Protein AF-A0A7I8W9B4-F1 (afdb_monomer_lite)

Radius of gyration: 22.73 Å; chains: 1; bounding box: 53×49×66 Å

Organism: NCBI:txid2664684

Structure (mmCIF, N/CA/C/O backbone):
data_AF-A0A7I8W9B4-F1
#
_entry.id   AF-A0A7I8W9B4-F1
#
loop_
_atom_site.group_PDB
_atom_site.id
_atom_site.type_symbol
_atom_site.label_atom_id
_atom_site.label_alt_id
_atom_site.label_comp_id
_atom_site.label_asym_id
_atom_site.label_entity_id
_atom_site.label_seq_id
_atom_site.pdbx_PDB_ins_code
_atom_site.Cartn_x
_atom_site.Cartn_y
_atom_site.Cartn_z
_atom_site.occupancy
_atom_site.B_iso_or_equiv
_atom_site.auth_seq_id
_atom_site.auth_comp_id
_atom_site.auth_asym_id
_atom_site.auth_atom_id
_atom_site.pdbx_PDB_model_num
ATOM 1 N N . MET A 1 1 ? -3.939 11.650 -11.586 1.00 88.75 1 MET A N 1
ATOM 2 C CA . MET A 1 1 ? -2.992 12.617 -11.009 1.00 88.75 1 MET A CA 1
ATOM 3 C C . MET A 1 1 ? -3.426 14.009 -11.427 1.00 88.75 1 MET A C 1
ATOM 5 O O . MET A 1 1 ? -3.798 14.170 -12.586 1.00 88.75 1 MET A O 1
ATOM 9 N N . LYS A 1 2 ? -3.448 14.967 -10.503 1.00 94.00 2 LYS A N 1
ATOM 10 C CA . LYS A 1 2 ? -3.795 16.373 -10.755 1.00 94.00 2 LYS A CA 1
ATOM 11 C C . LYS A 1 2 ? -2.700 17.261 -10.171 1.00 94.00 2 LYS A C 1
ATOM 13 O O . LYS A 1 2 ? -2.178 16.947 -9.108 1.00 94.00 2 LYS A O 1
ATOM 18 N N . PHE A 1 3 ? -2.344 18.333 -10.865 1.00 94.56 3 PHE A N 1
ATOM 19 C CA . PHE A 1 3 ? -1.357 19.305 -10.402 1.00 94.56 3 PHE A CA 1
ATOM 20 C C . PHE A 1 3 ? -2.071 20.580 -9.946 1.00 94.56 3 PHE A C 1
ATOM 22 O O . PHE A 1 3 ? -2.888 21.121 -10.688 1.00 94.56 3 PHE A O 1
ATOM 29 N N . TRP A 1 4 ? -1.752 21.052 -8.742 1.00 91.06 4 TRP A N 1
ATOM 30 C CA . TRP A 1 4 ? -2.401 22.185 -8.074 1.00 91.06 4 TRP A CA 1
ATOM 31 C C . TRP A 1 4 ? -1.429 23.351 -7.833 1.00 91.06 4 TRP A C 1
ATOM 33 O O . TRP A 1 4 ? -1.475 24.038 -6.814 1.00 91.06 4 TRP A O 1
ATOM 43 N N . GLY A 1 5 ? -0.484 23.562 -8.750 1.00 91.69 5 GLY A N 1
ATOM 44 C CA . GLY A 1 5 ? 0.487 24.656 -8.677 1.00 91.69 5 GLY A CA 1
ATOM 45 C C . GLY A 1 5 ? 1.690 24.352 -7.782 1.00 91.69 5 GLY A C 1
ATOM 46 O O . GLY A 1 5 ? 2.817 24.418 -8.251 1.00 91.69 5 GLY A O 1
ATOM 47 N N . LYS A 1 6 ? 1.492 23.998 -6.508 1.00 92.00 6 LYS A N 1
ATOM 48 C CA . LYS A 1 6 ? 2.601 23.632 -5.593 1.00 92.00 6 LYS A CA 1
ATOM 49 C C . LYS A 1 6 ? 2.589 22.173 -5.147 1.00 92.00 6 LYS A C 1
ATOM 51 O O . LYS A 1 6 ? 3.573 21.711 -4.571 1.00 92.00 6 LYS A O 1
ATOM 56 N N . SER A 1 7 ? 1.504 21.458 -5.419 1.00 93.62 7 SER A N 1
ATOM 57 C CA . SER A 1 7 ? 1.325 20.062 -5.038 1.00 93.62 7 SER A CA 1
ATOM 58 C C . SER A 1 7 ? 0.808 19.215 -6.197 1.00 93.62 7 SER A C 1
ATOM 60 O O . SER A 1 7 ? 0.240 19.718 -7.172 1.00 93.62 7 SER A O 1
ATOM 62 N N . VAL A 1 8 ? 1.025 17.909 -6.081 1.00 96.94 8 VAL A N 1
ATOM 63 C CA . VAL A 1 8 ? 0.486 16.889 -6.977 1.00 96.94 8 VAL A CA 1
ATOM 64 C C . VAL A 1 8 ? -0.394 15.959 -6.166 1.00 96.94 8 VAL A C 1
ATOM 66 O O . VAL A 1 8 ? 0.057 15.362 -5.195 1.00 96.94 8 VAL A O 1
ATOM 69 N N . GLU A 1 9 ? -1.638 15.809 -6.600 1.00 96.19 9 GLU A N 1
ATOM 70 C CA . GLU A 1 9 ? -2.616 14.932 -5.977 1.00 96.19 9 GLU A CA 1
ATOM 71 C C . GLU A 1 9 ? -2.775 13.642 -6.791 1.00 96.19 9 GLU A C 1
ATOM 73 O O . GLU A 1 9 ? -2.990 13.636 -8.014 1.00 96.19 9 GLU A O 1
ATOM 78 N N . ILE A 1 10 ? -2.672 12.523 -6.091 1.00 96.94 10 ILE A N 1
ATOM 79 C CA . ILE A 1 10 ? -2.775 11.170 -6.608 1.00 96.94 10 ILE A CA 1
ATOM 80 C C . ILE A 1 10 ? -3.958 10.522 -5.898 1.00 96.94 10 ILE A C 1
ATOM 82 O O . ILE A 1 10 ? -3.897 10.215 -4.713 1.00 96.94 10 ILE A O 1
ATOM 86 N N . THR A 1 11 ? -5.038 10.298 -6.641 1.00 95.88 11 THR A N 1
ATOM 87 C CA . THR A 1 11 ? -6.179 9.494 -6.193 1.00 95.88 11 THR A CA 1
ATOM 88 C C . THR A 1 11 ? -5.999 8.077 -6.738 1.00 95.88 11 THR A C 1
ATOM 90 O O . THR A 1 11 ? -6.167 7.890 -7.953 1.00 95.88 11 THR A O 1
ATOM 93 N N . PRO A 1 12 ? -5.619 7.088 -5.907 1.00 93.94 12 PRO A N 1
ATOM 94 C CA . PRO A 1 12 ? -5.553 5.701 -6.344 1.00 93.94 12 PRO A CA 1
ATOM 95 C C . PRO A 1 12 ? -6.946 5.249 -6.787 1.00 93.94 12 PRO A C 1
ATOM 97 O O . PRO A 1 12 ? -7.929 5.475 -6.086 1.00 93.94 12 PRO A O 1
ATOM 100 N N . LYS A 1 13 ? -7.040 4.648 -7.973 1.00 90.81 13 LYS A N 1
ATOM 101 C CA . LYS A 1 13 ? -8.291 4.076 -8.478 1.00 90.81 13 LYS A CA 1
ATOM 102 C C . LYS A 1 13 ? -8.243 2.562 -8.344 1.00 90.81 13 LYS A C 1
ATOM 104 O O . LYS A 1 13 ? -7.216 1.966 -8.659 1.00 90.81 13 LYS A O 1
ATOM 109 N N . GLY A 1 14 ? -9.370 1.974 -7.962 1.00 89.25 14 GLY A N 1
ATOM 110 C CA . GLY A 1 14 ? -9.528 0.534 -7.779 1.00 89.25 14 GLY A CA 1
ATOM 111 C C . GLY A 1 14 ? -9.775 0.171 -6.320 1.00 89.25 14 GLY A C 1
ATOM 112 O O . GLY A 1 14 ? -9.389 0.909 -5.410 1.00 89.25 14 GLY A O 1
ATOM 113 N N . ASN A 1 15 ? -10.430 -0.968 -6.120 1.00 91.75 15 ASN A N 1
ATOM 114 C CA . ASN A 1 15 ? -10.686 -1.506 -4.796 1.00 91.75 15 ASN A CA 1
ATOM 115 C C . ASN A 1 15 ? -9.521 -2.385 -4.352 1.00 91.75 15 ASN A C 1
ATOM 117 O O . ASN A 1 15 ? -8.948 -3.144 -5.133 1.00 91.75 15 ASN A O 1
ATOM 121 N N . VAL A 1 16 ? -9.213 -2.326 -3.065 1.00 96.25 16 VAL A N 1
ATOM 122 C CA . VAL A 1 16 ? -8.456 -3.372 -2.392 1.00 96.25 16 VAL A CA 1
ATOM 123 C C . VAL A 1 16 ? -9.453 -4.399 -1.873 1.00 96.25 16 VAL A C 1
ATOM 125 O O . VAL A 1 16 ? -10.477 -4.030 -1.299 1.00 96.25 16 VAL A O 1
ATOM 128 N N . ILE A 1 17 ? -9.157 -5.680 -2.092 1.00 96.69 17 ILE A N 1
ATOM 129 C CA . ILE A 1 17 ? -9.992 -6.805 -1.669 1.00 96.69 17 ILE A CA 1
ATOM 130 C C . ILE A 1 17 ? -9.144 -7.730 -0.798 1.00 96.69 17 ILE A C 1
ATOM 132 O O . ILE A 1 17 ? -8.131 -8.267 -1.248 1.00 96.69 17 ILE A O 1
ATOM 136 N N . LEU A 1 18 ? -9.570 -7.935 0.445 1.00 97.38 18 LEU A N 1
ATOM 137 C CA . LEU A 1 18 ? -8.959 -8.863 1.391 1.00 97.38 18 LEU A CA 1
ATOM 138 C C . LEU A 1 18 ? -9.938 -9.995 1.684 1.00 97.38 18 LEU A C 1
ATOM 140 O O . LEU A 1 18 ? -10.990 -9.768 2.271 1.00 97.38 18 LEU A O 1
ATOM 144 N N . HIS A 1 19 ? -9.571 -11.220 1.317 1.00 96.38 19 HIS A N 1
ATOM 145 C CA . HIS A 1 19 ? -10.352 -12.409 1.642 1.00 96.38 19 HIS A CA 1
ATOM 146 C C . HIS A 1 19 ? -9.691 -13.203 2.773 1.00 96.38 19 HIS A C 1
ATOM 148 O O . HIS A 1 19 ? -8.615 -13.787 2.598 1.00 96.38 19 HIS A O 1
ATOM 154 N N . LEU A 1 20 ? -10.344 -13.254 3.933 1.00 97.44 20 LEU A N 1
ATOM 155 C CA . LEU A 1 20 ? -9.885 -14.032 5.074 1.00 97.44 20 LEU A CA 1
ATOM 156 C C . LEU A 1 20 ? -10.476 -15.446 5.021 1.00 97.44 20 LEU A C 1
ATOM 158 O O . LEU A 1 20 ? -11.566 -15.712 5.526 1.00 97.44 20 LEU A O 1
ATOM 162 N N . LYS A 1 21 ? -9.707 -16.380 4.449 1.00 96.31 21 LYS A N 1
ATOM 163 C CA . LYS A 1 21 ? -10.131 -17.772 4.191 1.00 96.31 21 LYS A CA 1
ATOM 164 C C . LYS A 1 21 ? -10.716 -18.491 5.409 1.00 96.31 21 LYS A C 1
ATOM 166 O O . LYS A 1 21 ? -11.660 -19.255 5.263 1.00 96.31 21 LYS A O 1
ATOM 171 N N . LYS A 1 22 ? -10.156 -18.260 6.602 1.00 97.19 22 LYS A N 1
ATOM 172 C CA . LYS A 1 22 ? -10.584 -18.928 7.843 1.00 97.19 22 LYS A CA 1
ATOM 173 C C . LYS A 1 22 ? -12.043 -18.624 8.204 1.00 97.19 22 LYS A C 1
ATOM 175 O O . LYS A 1 22 ? -12.720 -19.507 8.715 1.00 97.19 22 LYS A O 1
ATOM 180 N N . TRP A 1 23 ? -12.496 -17.399 7.953 1.00 96.56 23 TRP A N 1
ATOM 181 C CA . TRP A 1 23 ? -13.845 -16.939 8.301 1.00 96.56 23 TRP A CA 1
ATOM 182 C C . TRP A 1 23 ? -14.757 -16.813 7.081 1.00 96.56 23 TRP A C 1
ATOM 184 O O . TRP A 1 23 ? -15.943 -16.552 7.229 1.00 96.56 23 TRP A O 1
ATOM 194 N N . ASN A 1 24 ? -14.217 -17.035 5.877 1.00 95.50 24 ASN A N 1
ATOM 195 C CA . ASN A 1 24 ? -14.913 -16.816 4.612 1.00 95.50 24 ASN A CA 1
ATOM 196 C C . ASN A 1 24 ? -15.459 -15.378 4.477 1.00 95.50 24 ASN A C 1
ATOM 198 O O . ASN A 1 24 ? -16.526 -15.141 3.914 1.00 95.50 24 ASN A O 1
ATOM 202 N N . GLU A 1 25 ? -14.701 -14.410 4.987 1.00 96.44 25 GLU A N 1
ATOM 203 C CA . GLU A 1 25 ? -15.060 -12.993 4.983 1.00 96.44 25 GLU A CA 1
ATOM 204 C C . GLU A 1 25 ? -14.247 -12.238 3.940 1.00 96.44 25 GLU A C 1
ATOM 206 O O . GLU A 1 25 ? -13.068 -12.517 3.707 1.00 96.44 25 GLU A O 1
ATOM 211 N N . THR A 1 26 ? -14.890 -11.280 3.285 1.00 97.25 26 THR A N 1
ATOM 212 C CA . THR A 1 26 ? -14.289 -10.447 2.249 1.00 97.25 26 THR A CA 1
ATOM 213 C C . THR A 1 26 ? -14.465 -8.989 2.615 1.00 97.25 26 THR A C 1
ATOM 215 O O . THR A 1 26 ? -15.587 -8.496 2.719 1.00 97.25 26 THR A O 1
ATOM 218 N N . TYR A 1 27 ? -13.337 -8.311 2.777 1.00 98.00 27 TYR A N 1
ATOM 219 C CA . TYR A 1 27 ? -13.256 -6.900 3.103 1.00 98.00 27 TYR A CA 1
ATOM 220 C C . TYR A 1 27 ? -12.844 -6.107 1.878 1.00 98.00 27 TYR A C 1
ATOM 222 O O . TYR A 1 27 ? -11.929 -6.511 1.155 1.00 98.00 27 TYR A O 1
ATOM 230 N N . THR A 1 28 ? -13.487 -4.966 1.668 1.00 97.44 28 THR A N 1
ATOM 231 C CA . THR A 1 28 ? -13.177 -4.082 0.544 1.00 97.44 28 THR A CA 1
ATOM 232 C C . THR A 1 28 ? -13.055 -2.639 0.972 1.00 97.44 28 THR A C 1
ATOM 234 O O . THR A 1 28 ? -13.848 -2.185 1.796 1.00 97.44 28 THR A O 1
ATOM 237 N N . TRP A 1 29 ? -12.108 -1.920 0.376 1.00 97.62 29 TRP A N 1
ATOM 238 C CA . TRP A 1 29 ? -11.953 -0.477 0.547 1.00 97.62 29 TRP A CA 1
ATOM 239 C C . TRP A 1 29 ? -11.269 0.154 -0.666 1.00 97.62 29 TRP A C 1
ATOM 241 O O . TRP A 1 29 ? -10.634 -0.525 -1.469 1.00 97.62 29 TRP A O 1
ATOM 251 N N . SER A 1 30 ? -11.368 1.475 -0.783 1.00 95.69 30 SER A N 1
ATOM 252 C CA . SER A 1 30 ? -10.526 2.276 -1.677 1.00 95.69 30 SER A CA 1
ATOM 253 C C . SER A 1 30 ? -9.458 2.998 -0.858 1.00 95.69 30 SER A C 1
ATOM 255 O O . SER A 1 30 ? -9.717 3.441 0.262 1.00 95.69 30 SER A O 1
ATOM 257 N N . ASN A 1 31 ? -8.251 3.124 -1.409 1.00 96.56 31 ASN A N 1
ATOM 258 C CA . ASN A 1 31 ? -7.186 3.876 -0.748 1.00 96.56 31 ASN A CA 1
ATOM 259 C C . ASN A 1 31 ? -7.489 5.381 -0.748 1.00 96.56 31 ASN A C 1
ATOM 261 O O . ASN A 1 31 ? -8.088 5.912 -1.684 1.00 96.56 31 ASN A O 1
ATOM 265 N N . VAL A 1 32 ? -7.035 6.065 0.302 1.00 97.19 32 VAL A N 1
ATOM 266 C CA . VAL A 1 32 ? -7.163 7.520 0.435 1.00 97.19 32 VAL A CA 1
ATOM 267 C C . VAL A 1 32 ? -6.271 8.272 -0.551 1.00 97.19 32 VAL A C 1
ATOM 269 O O . VAL A 1 32 ? -5.379 7.705 -1.191 1.00 97.19 32 VAL A O 1
ATOM 272 N N . VAL A 1 33 ? -6.517 9.574 -0.676 1.00 96.69 33 VAL A N 1
ATOM 273 C CA . VAL A 1 33 ? -5.725 10.455 -1.530 1.00 96.69 33 VAL A CA 1
ATOM 274 C C . VAL A 1 33 ? -4.293 10.546 -1.006 1.00 96.69 33 VAL A C 1
ATOM 276 O O . VAL A 1 33 ? -4.065 10.569 0.200 1.00 96.69 33 VAL A O 1
ATOM 279 N N . CYS A 1 34 ? 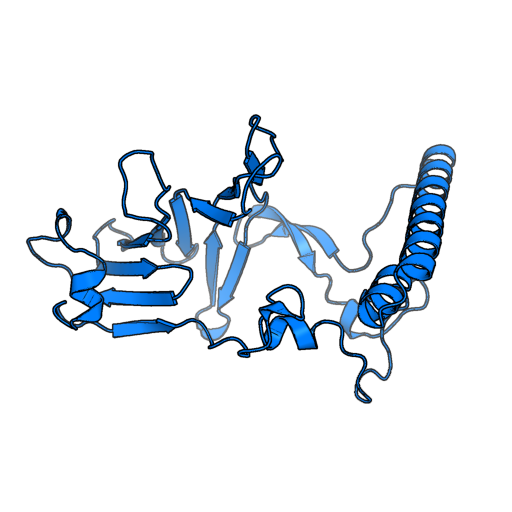-3.327 10.608 -1.921 1.00 96.50 34 CYS A N 1
ATOM 280 C CA . CYS A 1 34 ? -1.939 10.954 -1.646 1.00 96.50 34 CYS A CA 1
ATOM 281 C C . CYS A 1 34 ? -1.628 12.319 -2.270 1.00 96.50 34 CYS A C 1
ATOM 283 O O . CYS A 1 34 ? -1.838 12.506 -3.468 1.00 96.50 34 CYS A O 1
ATOM 285 N N . SER A 1 35 ? -1.122 13.263 -1.483 1.00 95.44 35 SER A N 1
ATOM 286 C CA . SER A 1 35 ? -0.641 14.557 -1.964 1.00 95.44 35 SER A CA 1
ATOM 287 C C . SER A 1 35 ? 0.858 14.677 -1.736 1.00 95.44 35 SER A C 1
ATOM 289 O O . SER A 1 35 ? 1.355 14.422 -0.641 1.00 95.44 35 SER A O 1
ATOM 291 N N . ILE A 1 36 ? 1.577 15.083 -2.778 1.00 95.50 36 ILE A N 1
ATOM 292 C CA . ILE A 1 36 ? 2.995 15.428 -2.714 1.00 95.50 36 ILE A CA 1
ATOM 293 C C . ILE A 1 36 ? 3.085 16.944 -2.784 1.00 95.50 36 ILE A C 1
ATOM 295 O O . ILE A 1 36 ? 2.713 17.552 -3.789 1.00 95.50 36 ILE A O 1
ATOM 299 N N . HIS A 1 37 ? 3.558 17.557 -1.710 1.00 94.31 37 HIS A N 1
ATOM 300 C CA . HIS A 1 37 ? 3.637 19.005 -1.558 1.00 94.31 37 HIS A CA 1
ATOM 301 C C . HIS A 1 37 ? 5.032 19.528 -1.907 1.00 94.31 37 HIS A C 1
ATOM 303 O O . HIS A 1 37 ? 6.011 18.785 -1.865 1.00 94.31 37 HIS A O 1
ATOM 309 N N . ASN A 1 38 ? 5.124 20.825 -2.211 1.00 94.38 38 ASN A N 1
ATOM 310 C CA . ASN A 1 38 ? 6.368 21.542 -2.522 1.00 94.38 38 ASN A CA 1
ATOM 311 C C . ASN A 1 38 ? 7.146 20.980 -3.725 1.00 94.38 38 ASN A C 1
ATOM 313 O O . ASN A 1 38 ? 8.372 20.994 -3.731 1.00 94.38 38 ASN A O 1
ATOM 317 N N . ILE A 1 39 ? 6.449 20.523 -4.771 1.00 94.75 39 ILE A N 1
ATOM 318 C CA . ILE A 1 39 ? 7.105 19.915 -5.943 1.00 94.75 39 ILE A CA 1
ATOM 319 C C . ILE A 1 39 ? 7.857 20.911 -6.848 1.00 94.75 39 ILE A C 1
ATOM 321 O O . ILE A 1 39 ? 8.557 20.484 -7.759 1.00 94.75 39 ILE A O 1
ATOM 325 N N . ILE A 1 40 ? 7.707 22.225 -6.624 1.00 92.00 40 ILE A N 1
ATOM 326 C CA . ILE A 1 40 ? 8.471 23.267 -7.340 1.00 92.00 40 ILE A CA 1
ATOM 327 C C . ILE A 1 40 ? 9.569 23.863 -6.452 1.00 92.00 40 ILE A C 1
ATOM 329 O O . ILE A 1 40 ? 10.714 23.964 -6.876 1.00 92.00 40 ILE A O 1
ATOM 333 N N . ILE A 1 41 ? 9.221 24.307 -5.237 1.00 92.44 41 ILE A N 1
ATOM 334 C CA . ILE A 1 41 ? 10.135 25.012 -4.326 1.00 92.44 41 ILE A CA 1
ATOM 335 C C . ILE A 1 41 ? 9.910 24.518 -2.898 1.00 92.44 41 ILE A C 1
ATOM 337 O O . ILE A 1 41 ? 8.773 24.493 -2.423 1.00 92.44 41 ILE A O 1
ATOM 341 N N . GLY A 1 42 ? 11.009 24.224 -2.202 1.00 92.56 42 GLY A N 1
ATOM 342 C CA . GLY A 1 42 ? 11.031 23.815 -0.800 1.00 92.56 42 GLY A CA 1
ATOM 343 C C . GLY A 1 42 ? 11.256 22.316 -0.614 1.00 92.56 42 GLY A C 1
ATOM 344 O O . GLY A 1 42 ? 11.452 21.567 -1.568 1.00 92.56 42 GLY A O 1
ATOM 345 N N . LYS A 1 43 ? 11.243 21.867 0.644 1.00 93.12 43 LYS A N 1
ATOM 346 C CA . LYS A 1 43 ? 11.361 20.443 0.969 1.00 93.12 43 LYS A CA 1
ATOM 347 C C . LYS A 1 43 ? 10.052 19.735 0.624 1.00 93.12 43 LYS A C 1
ATOM 349 O O . LYS A 1 43 ? 9.006 20.081 1.182 1.00 93.12 43 LYS A O 1
ATOM 354 N N . MET A 1 44 ? 10.123 18.754 -0.275 1.00 94.69 44 MET A N 1
ATOM 355 C CA . MET A 1 44 ? 8.983 17.899 -0.602 1.00 94.69 44 MET A CA 1
ATOM 356 C C . MET A 1 44 ? 8.561 17.067 0.609 1.00 94.69 44 MET A C 1
ATOM 358 O O . MET A 1 44 ? 9.402 16.585 1.371 1.00 94.69 44 MET A O 1
ATOM 362 N N . TRP A 1 45 ? 7.255 16.879 0.768 1.00 93.56 45 TRP A N 1
ATOM 363 C CA . TRP A 1 45 ? 6.680 16.002 1.785 1.00 93.56 45 TRP A CA 1
ATOM 364 C C . TRP A 1 45 ? 5.374 15.383 1.286 1.00 93.56 45 TRP A C 1
ATOM 366 O O . TRP A 1 45 ? 4.748 15.894 0.354 1.00 93.56 45 TRP A O 1
ATOM 376 N N . ILE A 1 46 ? 5.002 14.253 1.889 1.00 94.75 46 ILE A N 1
ATOM 377 C CA . ILE A 1 46 ? 3.861 13.434 1.474 1.00 94.75 46 ILE A CA 1
ATOM 378 C C . ILE A 1 46 ? 2.7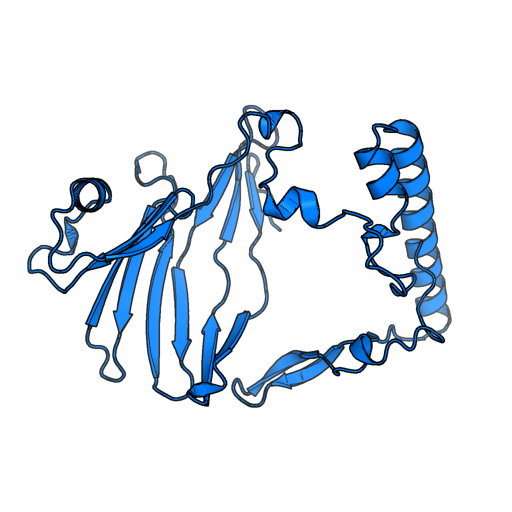71 13.496 2.535 1.00 94.75 46 ILE A C 1
ATOM 380 O O . ILE A 1 46 ? 3.038 13.454 3.737 1.00 94.75 46 ILE A O 1
ATOM 384 N N . GLU A 1 47 ? 1.537 13.535 2.064 1.00 94.44 47 GLU A N 1
ATOM 385 C CA . GLU A 1 47 ? 0.340 13.505 2.874 1.00 94.44 47 GLU A CA 1
ATOM 386 C C . GLU A 1 47 ? -0.643 12.462 2.363 1.00 94.44 47 GLU A C 1
ATOM 388 O O . GLU A 1 47 ? -0.855 12.344 1.158 1.00 94.44 47 GLU A O 1
ATOM 393 N N . HIS A 1 48 ? -1.300 11.775 3.292 1.00 96.25 48 HIS A N 1
ATOM 394 C CA . HIS A 1 48 ? -2.503 11.009 3.011 1.00 96.25 48 HIS A CA 1
ATOM 395 C C . HIS A 1 48 ? -3.691 11.657 3.708 1.00 96.25 48 HIS A C 1
ATOM 397 O O . HIS A 1 48 ? -3.595 11.953 4.898 1.00 96.25 48 HIS A O 1
ATOM 403 N N . TYR A 1 49 ? -4.789 11.872 2.981 1.00 95.62 49 TYR A N 1
ATOM 404 C CA . TYR A 1 49 ? -6.016 12.437 3.543 1.00 95.62 49 TYR A CA 1
ATOM 405 C C . TYR A 1 49 ? -7.278 11.887 2.875 1.00 95.62 49 TYR A C 1
ATOM 407 O O . TYR A 1 49 ? -7.267 11.435 1.727 1.00 95.62 49 TYR A O 1
ATOM 415 N N . GLY A 1 50 ? -8.391 11.976 3.599 1.00 95.94 50 GLY A N 1
ATOM 416 C CA . GLY A 1 50 ? -9.709 11.538 3.155 1.00 95.94 50 GLY A CA 1
ATOM 417 C C . GLY A 1 50 ? -10.274 10.406 4.007 1.00 95.94 50 GLY A C 1
ATOM 418 O O . GLY A 1 50 ? -9.666 9.953 4.974 1.00 95.94 50 GLY A O 1
ATOM 419 N N . LYS A 1 51 ? -11.474 9.959 3.642 1.00 97.12 51 LYS A N 1
ATOM 420 C CA . LYS A 1 51 ? -12.187 8.881 4.328 1.00 97.12 51 LYS A CA 1
ATOM 421 C C . LYS A 1 51 ? -11.874 7.543 3.655 1.00 97.12 51 LYS A C 1
ATOM 423 O O . LYS A 1 51 ? -12.082 7.405 2.452 1.00 97.12 51 LYS A O 1
ATOM 428 N N . MET A 1 52 ? -11.419 6.568 4.433 1.00 98.31 52 MET A N 1
ATOM 429 C CA . MET A 1 52 ? -11.344 5.161 4.046 1.00 98.31 52 MET A CA 1
ATOM 430 C C . MET A 1 52 ? -12.518 4.420 4.681 1.00 98.31 52 MET A C 1
ATOM 432 O O . MET A 1 52 ? -12.709 4.477 5.894 1.00 98.31 52 MET A O 1
ATOM 436 N N . ASP A 1 53 ? -13.297 3.740 3.850 1.00 97.56 53 ASP A N 1
ATOM 437 C CA . ASP A 1 53 ? -14.438 2.932 4.269 1.00 97.56 53 ASP A CA 1
ATOM 438 C C . ASP A 1 53 ? -14.119 1.468 3.965 1.00 97.56 53 ASP A C 1
ATOM 440 O O . ASP A 1 53 ? -13.968 1.092 2.798 1.00 97.56 53 ASP A O 1
ATOM 444 N N . ILE A 1 54 ? -13.910 0.680 5.018 1.00 98.38 54 ILE A N 1
ATOM 445 C CA . ILE A 1 54 ? -13.601 -0.745 4.932 1.00 98.38 54 ILE A CA 1
ATOM 446 C C . ILE A 1 54 ? -14.863 -1.512 5.287 1.00 98.38 54 ILE A C 1
ATOM 448 O O . ILE A 1 54 ? -15.312 -1.476 6.429 1.00 98.38 54 ILE A O 1
ATOM 452 N N . LYS A 1 55 ? -15.405 -2.258 4.330 1.00 97.38 55 LYS A N 1
ATOM 453 C CA . LYS A 1 55 ? -16.655 -2.999 4.509 1.00 97.38 55 LYS A CA 1
ATOM 454 C C . LYS A 1 55 ? -16.435 -4.497 4.417 1.00 97.38 55 LYS A C 1
ATOM 456 O O . LYS A 1 55 ? -15.839 -4.955 3.444 1.00 97.38 55 LYS A O 1
ATOM 461 N N . CYS A 1 56 ? -16.963 -5.250 5.379 1.00 97.75 56 CYS A N 1
ATOM 462 C CA . CYS A 1 56 ? -17.147 -6.691 5.247 1.00 97.75 56 CYS A CA 1
ATOM 463 C C . CYS A 1 56 ? -18.434 -6.970 4.464 1.00 97.75 56 CYS A C 1
ATOM 465 O O . CYS A 1 56 ? -19.519 -6.538 4.857 1.00 97.75 56 CYS A O 1
ATOM 467 N N . ILE A 1 57 ? -18.327 -7.699 3.355 1.00 95.50 57 ILE A N 1
ATOM 468 C CA . ILE A 1 57 ? -19.467 -7.982 2.471 1.00 95.50 57 ILE A CA 1
ATOM 469 C C . ILE A 1 57 ? -20.468 -8.925 3.145 1.00 95.50 57 ILE A C 1
ATOM 471 O O . ILE A 1 57 ? -21.672 -8.751 2.991 1.00 95.50 57 ILE A O 1
ATOM 475 N N . GLN A 1 58 ? -19.969 -9.914 3.886 1.00 95.12 58 GLN A N 1
ATOM 476 C CA . GLN A 1 58 ? -20.773 -10.981 4.475 1.00 95.12 58 GLN A CA 1
ATOM 477 C C . GLN A 1 58 ? -21.536 -10.522 5.718 1.00 95.12 58 GLN A C 1
ATOM 479 O O . GLN A 1 58 ? -22.679 -10.923 5.896 1.00 95.12 58 GLN A O 1
ATOM 484 N N . THR A 1 59 ? -20.910 -9.711 6.576 1.00 95.88 59 THR A N 1
ATOM 485 C CA . THR A 1 59 ? -21.494 -9.321 7.871 1.00 95.88 59 THR A CA 1
ATOM 486 C C . THR A 1 59 ? -22.102 -7.922 7.868 1.00 95.88 59 THR A C 1
ATOM 488 O O . THR A 1 59 ? -22.776 -7.551 8.818 1.00 95.88 59 THR A O 1
ATOM 491 N N . GLY A 1 60 ? -21.815 -7.095 6.857 1.00 95.88 60 GLY A N 1
ATOM 492 C CA . GLY A 1 60 ? -22.248 -5.695 6.830 1.00 95.88 60 GLY A CA 1
ATOM 493 C C . GLY A 1 60 ? -21.508 -4.776 7.810 1.00 95.88 60 GLY A C 1
ATOM 494 O O . GLY A 1 60 ? -21.787 -3.577 7.828 1.00 95.88 60 GLY A O 1
ATOM 495 N N . TRP A 1 61 ? -20.547 -5.304 8.578 1.00 97.88 61 TRP A N 1
ATOM 496 C CA . TRP A 1 61 ? -19.696 -4.508 9.460 1.00 97.88 61 TRP A CA 1
ATOM 497 C C . TRP A 1 61 ? -18.820 -3.563 8.645 1.00 97.88 61 TRP A C 1
ATOM 499 O O . TRP A 1 61 ? -18.277 -3.928 7.595 1.00 97.88 61 TRP A O 1
ATOM 509 N N . GLU A 1 62 ? -18.651 -2.354 9.162 1.00 98.19 62 GLU A N 1
ATOM 510 C CA . GLU A 1 62 ? -17.901 -1.289 8.505 1.00 98.19 62 GLU A CA 1
ATOM 511 C C . GLU A 1 62 ? -16.821 -0.752 9.446 1.00 98.19 62 GLU A C 1
ATOM 513 O O . GLU A 1 62 ? -16.963 -0.739 10.665 1.00 98.19 62 GLU A O 1
ATOM 518 N N . THR A 1 63 ? -15.702 -0.313 8.892 1.00 98.31 63 THR A N 1
ATOM 519 C CA . THR A 1 63 ? -14.663 0.421 9.608 1.00 98.31 63 THR A CA 1
ATOM 520 C C . THR A 1 63 ? -14.385 1.699 8.851 1.00 98.31 63 THR A C 1
ATOM 522 O O . THR A 1 63 ? -13.978 1.677 7.690 1.00 98.31 63 THR A O 1
ATOM 525 N N . ILE A 1 64 ? -14.610 2.817 9.528 1.00 98.12 64 ILE A N 1
ATOM 526 C CA . ILE A 1 64 ? -14.403 4.149 8.986 1.00 98.12 64 ILE A CA 1
ATOM 527 C C . ILE A 1 64 ? -13.100 4.690 9.552 1.00 98.12 64 ILE A C 1
ATOM 529 O O . ILE A 1 64 ? -12.991 4.829 10.767 1.00 98.12 64 ILE A O 1
ATOM 533 N N . LEU A 1 65 ? -12.142 5.023 8.687 1.00 98.00 65 LEU A N 1
ATOM 534 C CA . LEU A 1 65 ? -10.915 5.733 9.055 1.00 98.00 65 LEU A CA 1
ATOM 535 C C . LEU A 1 65 ? -10.868 7.095 8.355 1.00 98.00 65 LEU A C 1
ATOM 537 O O . LEU A 1 65 ? -10.997 7.183 7.133 1.00 98.00 65 LEU A O 1
ATOM 541 N N . ASN A 1 66 ? -10.652 8.156 9.121 1.00 96.81 66 ASN A N 1
ATOM 542 C CA . ASN A 1 66 ? -10.511 9.524 8.645 1.00 96.81 66 ASN A CA 1
ATOM 543 C C . ASN A 1 66 ? -9.038 9.919 8.702 1.00 96.81 66 ASN A C 1
ATOM 545 O O . ASN A 1 66 ? -8.473 10.083 9.780 1.00 96.81 66 ASN A O 1
ATOM 549 N N . PHE A 1 67 ? -8.423 10.080 7.535 1.00 96.75 67 PHE A N 1
ATOM 550 C CA . PHE A 1 67 ? -7.069 10.600 7.397 1.00 96.75 67 PHE A CA 1
ATOM 551 C C . PHE A 1 67 ? -7.149 12.122 7.317 1.00 96.75 67 PHE A C 1
ATOM 553 O O . PHE A 1 67 ? -7.718 12.675 6.367 1.00 96.75 67 PHE A O 1
ATOM 560 N N . HIS A 1 68 ? -6.603 12.799 8.323 1.00 93.69 68 HIS A N 1
ATOM 561 C CA . HIS A 1 68 ? -6.719 14.247 8.448 1.00 93.69 68 HIS A CA 1
ATOM 562 C C . HIS A 1 68 ? -5.721 14.969 7.555 1.00 93.69 68 HIS A C 1
ATOM 564 O O . HIS A 1 68 ? -4.529 14.665 7.541 1.00 93.69 68 HIS A O 1
ATOM 570 N N . SER A 1 69 ? -6.215 15.968 6.824 1.00 88.56 69 SER A N 1
ATOM 571 C CA . SER A 1 69 ? -5.367 16.881 6.065 1.00 88.56 69 SER A CA 1
ATOM 572 C C . SER A 1 69 ? -4.731 17.932 6.976 1.00 88.56 69 SER A C 1
ATOM 574 O O . SER A 1 69 ? -5.382 18.501 7.862 1.00 88.56 69 SER A O 1
ATOM 576 N N . CYS A 1 70 ? -3.496 18.289 6.670 1.00 80.12 70 CYS A N 1
ATOM 577 C CA . CYS A 1 70 ? -2.770 19.430 7.187 1.00 80.12 70 CYS A CA 1
ATOM 578 C C . CYS A 1 70 ? -3.331 20.707 6.547 1.00 80.12 70 CYS A C 1
ATOM 580 O O . CYS A 1 70 ? -2.882 21.190 5.508 1.00 80.12 70 CYS A O 1
ATOM 582 N N . GLY A 1 71 ? -4.397 21.234 7.145 1.00 67.81 71 GLY A N 1
ATOM 583 C CA . GLY A 1 71 ? -4.898 22.566 6.825 1.00 67.81 71 GLY A CA 1
ATOM 584 C C . GLY A 1 71 ? -4.020 23.658 7.439 1.00 67.81 71 GLY A C 1
ATOM 585 O O . GLY A 1 71 ? -3.321 23.429 8.420 1.00 67.81 71 GLY A O 1
ATOM 586 N N . TRP A 1 72 ? -4.145 24.892 6.945 1.00 55.97 72 TRP A N 1
ATOM 587 C CA . TRP A 1 72 ? -3.385 26.059 7.434 1.00 55.97 72 TRP A CA 1
ATOM 588 C C . TRP A 1 72 ? -3.550 26.357 8.941 1.00 55.97 72 TRP A C 1
ATOM 590 O O . TRP A 1 72 ? -2.789 27.137 9.503 1.00 55.97 72 TRP A O 1
ATOM 600 N N . ARG A 1 73 ? -4.561 25.757 9.585 1.00 55.00 73 ARG A N 1
ATOM 601 C CA . ARG A 1 73 ? -4.878 25.865 11.020 1.00 55.00 73 ARG A CA 1
ATOM 602 C C . ARG A 1 73 ? -4.919 24.511 11.745 1.00 55.00 73 ARG A C 1
ATOM 604 O O . ARG A 1 73 ? -5.296 24.469 12.910 1.00 55.00 73 ARG A O 1
ATOM 611 N N . SER A 1 74 ? -4.616 23.408 11.060 1.00 65.38 74 SER A N 1
ATOM 612 C CA . SER A 1 74 ? -4.725 22.061 11.624 1.00 65.38 74 SER A CA 1
ATOM 613 C C . SER A 1 74 ? -3.342 21.547 11.997 1.00 65.38 74 SER A C 1
ATOM 615 O O . SER A 1 74 ? -2.483 21.396 11.135 1.00 65.38 74 SER A O 1
ATOM 617 N N . HIS A 1 75 ? -3.144 21.235 13.277 1.00 71.00 75 HIS A N 1
ATOM 618 C CA . HIS A 1 75 ? -1.945 20.548 13.766 1.00 71.00 75 HIS A CA 1
ATOM 619 C C . HIS A 1 75 ? -2.043 19.019 13.640 1.00 71.00 75 HIS A C 1
ATOM 621 O O . HIS A 1 75 ? -1.139 18.314 14.073 1.00 71.00 75 HIS A O 1
ATOM 627 N N . ARG A 1 76 ? -3.108 18.501 13.010 1.00 81.62 76 ARG A N 1
ATOM 628 C CA . ARG A 1 76 ? -3.424 17.066 12.924 1.00 81.62 76 ARG A CA 1
ATOM 629 C C . ARG A 1 76 ? -2.674 16.350 11.801 1.00 81.62 76 ARG A C 1
ATOM 631 O O . ARG A 1 76 ? -3.215 15.478 11.122 1.00 81.62 76 ARG A O 1
ATOM 638 N N . GLN A 1 77 ? -1.440 16.774 11.539 1.00 86.31 77 GLN A N 1
ATOM 639 C CA . GLN A 1 77 ? -0.650 16.236 10.441 1.00 86.31 77 GLN A CA 1
ATOM 640 C C . GLN A 1 77 ? -0.415 14.738 10.664 1.00 86.31 77 GLN A C 1
ATOM 642 O O . GLN A 1 77 ? 0.073 14.316 11.711 1.00 86.31 77 GLN A O 1
ATOM 647 N N . HIS A 1 78 ? -0.753 13.945 9.648 1.00 93.38 78 HIS A N 1
ATOM 648 C CA . HIS A 1 78 ? -0.657 12.483 9.647 1.00 93.38 78 HIS A CA 1
ATOM 649 C C . HIS A 1 78 ? -1.610 11.743 10.589 1.00 93.38 78 HIS A C 1
ATOM 651 O O . HIS A 1 78 ? -1.545 10.513 10.646 1.00 93.38 78 HIS A O 1
ATOM 657 N N . GLU A 1 79 ? -2.490 12.446 11.300 1.00 95.38 79 GLU A N 1
ATOM 658 C CA . GLU A 1 79 ? -3.440 11.800 12.194 1.00 95.38 79 GLU A CA 1
ATOM 659 C C . GLU A 1 79 ? -4.471 10.976 11.429 1.00 95.38 79 GLU A C 1
ATOM 661 O O . GLU A 1 79 ? -4.951 11.349 10.353 1.00 95.38 79 GLU A O 1
ATOM 666 N N . VAL A 1 80 ? -4.828 9.852 12.040 1.00 96.38 80 VAL A N 1
ATOM 667 C CA . VAL A 1 80 ? -5.931 8.998 11.631 1.00 96.38 80 VAL A CA 1
ATOM 668 C C . VAL A 1 80 ? -6.776 8.714 12.861 1.00 96.38 80 VAL A C 1
ATOM 670 O O . VAL A 1 80 ? -6.255 8.255 13.875 1.00 96.38 80 VAL A O 1
ATOM 673 N N . ASP A 1 81 ? -8.076 8.957 12.762 1.00 95.69 81 ASP A N 1
ATOM 674 C CA . ASP A 1 81 ? -9.055 8.463 13.729 1.00 95.69 81 ASP A CA 1
ATOM 675 C C . ASP A 1 81 ? -10.154 7.688 13.020 1.00 95.69 81 ASP A C 1
ATOM 677 O O . ASP A 1 81 ? -10.229 7.659 11.791 1.00 95.69 81 ASP A O 1
ATOM 681 N N . GLY A 1 82 ? -10.989 7.004 13.786 1.00 96.12 82 GLY A N 1
ATOM 682 C CA . GLY A 1 82 ? -12.042 6.218 13.187 1.00 96.12 82 GLY A CA 1
ATOM 683 C C . GLY A 1 82 ? -12.810 5.375 14.172 1.00 96.12 82 GLY A C 1
ATOM 684 O O . GLY A 1 82 ? -12.622 5.467 15.385 1.00 96.12 82 GLY A O 1
ATOM 685 N N . TYR A 1 83 ? -13.679 4.533 13.632 1.00 96.75 83 TYR A N 1
ATOM 686 C CA . TYR A 1 83 ? -14.477 3.606 14.418 1.00 96.75 83 TYR A CA 1
ATOM 687 C C . TYR A 1 83 ? -14.961 2.415 13.592 1.00 96.75 83 TYR A C 1
ATOM 689 O O . TYR A 1 83 ? -15.019 2.464 12.363 1.00 96.75 83 TYR A O 1
ATOM 697 N N . VAL A 1 84 ? -15.321 1.345 14.295 1.00 97.62 84 VAL A N 1
ATOM 698 C CA . VAL A 1 84 ? -16.019 0.174 13.758 1.00 97.62 84 VAL A CA 1
ATOM 699 C C . VAL A 1 84 ? -17.516 0.354 13.971 1.00 97.62 84 VAL A C 1
ATOM 701 O O . VAL A 1 84 ? -17.939 0.673 15.083 1.00 97.62 84 VAL A O 1
ATOM 704 N N . LEU A 1 85 ? -18.303 0.114 12.929 1.00 97.12 85 LEU A N 1
ATOM 705 C CA . LEU A 1 85 ? -19.753 0.005 12.977 1.00 97.12 85 LEU A CA 1
ATOM 706 C C . LEU A 1 85 ? -20.168 -1.465 12.900 1.00 97.12 85 LEU A C 1
ATOM 708 O O . LEU A 1 85 ? -19.683 -2.204 12.037 1.00 97.12 85 LEU A O 1
ATOM 712 N N . SER A 1 86 ? -21.085 -1.863 13.779 1.00 96.75 86 SER A N 1
ATOM 713 C CA . SER A 1 86 ? -21.823 -3.119 13.649 1.00 96.75 86 SER A CA 1
ATOM 714 C C . SER A 1 86 ? -22.770 -3.081 12.442 1.00 96.75 86 SER A C 1
ATOM 716 O O . SER A 1 86 ? -22.933 -2.050 11.777 1.00 96.75 86 SER A O 1
ATOM 718 N N . GLU A 1 87 ? -23.425 -4.209 12.172 1.00 95.94 87 GLU A N 1
ATOM 719 C CA . GLU A 1 87 ? -24.501 -4.299 11.180 1.00 95.94 87 GLU A CA 1
ATOM 720 C C . GLU A 1 87 ? -25.622 -3.278 11.458 1.00 95.94 87 GLU A C 1
ATOM 722 O O . GLU A 1 87 ? -26.044 -2.560 10.549 1.00 95.94 87 GLU A O 1
ATOM 727 N N . ASP A 1 88 ? -25.989 -3.109 12.733 1.00 96.25 88 ASP A N 1
ATOM 728 C CA . ASP A 1 88 ? -27.017 -2.173 13.215 1.00 96.25 88 ASP A CA 1
ATOM 729 C C . ASP A 1 88 ? -26.553 -0.704 13.275 1.00 96.25 88 ASP A C 1
ATOM 731 O O . ASP A 1 88 ? -27.253 0.164 13.796 1.00 96.25 88 ASP A O 1
ATOM 735 N N . LYS A 1 89 ? -25.369 -0.396 12.729 1.00 95.25 89 LYS A N 1
ATOM 736 C CA . LYS A 1 89 ? -24.751 0.943 12.733 1.00 95.25 89 LYS A CA 1
ATOM 737 C C . LYS A 1 89 ? -24.414 1.479 14.127 1.00 95.25 89 LYS A C 1
ATOM 739 O O . LYS A 1 89 ? -24.242 2.687 14.303 1.00 95.25 89 LYS A O 1
ATOM 744 N N . GLU A 1 90 ? -24.214 0.589 15.093 1.00 94.75 90 GLU A N 1
ATOM 745 C CA . GLU A 1 90 ? -23.693 0.949 16.410 1.00 94.75 90 GLU A CA 1
ATOM 746 C C . GLU A 1 90 ? -22.166 1.028 16.385 1.00 94.75 90 GLU A C 1
ATOM 748 O O . GLU A 1 90 ? -21.485 0.191 15.787 1.00 94.75 90 GLU A O 1
ATOM 753 N N . LYS A 1 91 ? -21.600 2.046 17.040 1.00 94.25 91 LYS A N 1
ATOM 754 C CA . LYS A 1 91 ? -20.146 2.209 17.133 1.00 94.25 91 LYS A CA 1
ATOM 755 C C . LYS A 1 91 ? -19.592 1.278 18.205 1.00 94.25 91 LYS A C 1
ATOM 757 O O . LYS A 1 91 ? -19.808 1.504 19.391 1.00 94.25 91 LYS A O 1
ATOM 762 N N . MET A 1 92 ? -18.835 0.274 17.780 1.00 94.69 92 MET A N 1
ATOM 763 C CA . MET A 1 92 ? -18.341 -0.788 18.662 1.00 94.69 92 MET A CA 1
ATOM 764 C C . MET A 1 92 ? -16.966 -0.483 19.246 1.00 94.69 92 MET A C 1
ATOM 766 O O . MET A 1 92 ? -16.666 -0.845 20.381 1.00 94.69 92 MET A O 1
ATOM 770 N N . LYS A 1 93 ? -16.100 0.147 18.451 1.00 94.25 93 LYS A N 1
ATOM 771 C CA . LYS A 1 93 ? -14.720 0.435 18.838 1.00 94.25 93 LYS A CA 1
ATOM 772 C C . LYS A 1 93 ? -14.182 1.630 18.083 1.00 94.25 93 LYS A C 1
ATOM 774 O O . LYS A 1 93 ? -14.627 1.877 16.967 1.00 94.25 93 LYS A O 1
ATOM 779 N N . TYR A 1 94 ? -13.222 2.331 18.669 1.00 95.88 94 TYR A N 1
ATOM 780 C CA . TYR A 1 94 ? -12.612 3.511 18.074 1.00 95.88 94 TYR A CA 1
ATOM 781 C C . TYR A 1 94 ? -11.132 3.303 17.806 1.00 95.88 94 TYR A C 1
ATOM 783 O O . TYR A 1 94 ? -10.488 2.454 18.426 1.00 95.88 94 TYR A O 1
ATOM 791 N N . PHE A 1 95 ? -10.617 4.091 16.869 1.00 96.75 95 PHE A N 1
ATOM 792 C CA . PHE A 1 95 ? -9.222 4.106 16.467 1.00 96.75 95 PHE A CA 1
ATOM 793 C C . PHE A 1 95 ? -8.654 5.509 16.587 1.00 96.75 95 PHE A C 1
ATOM 795 O O . PHE A 1 95 ? -9.341 6.486 16.294 1.00 96.75 95 PHE A O 1
ATOM 802 N N . ILE A 1 96 ? -7.384 5.588 16.968 1.00 96.38 96 ILE A N 1
ATOM 803 C CA . ILE A 1 96 ? -6.610 6.824 16.916 1.00 96.38 96 ILE A CA 1
ATOM 804 C C . ILE A 1 96 ? -5.137 6.507 16.684 1.00 96.38 96 ILE A C 1
ATOM 806 O O . ILE A 1 96 ? -4.615 5.512 17.193 1.00 96.38 96 ILE A O 1
ATOM 810 N N . GLY A 1 97 ? -4.459 7.329 15.895 1.00 96.88 97 GLY A N 1
ATOM 811 C CA . GLY A 1 97 ? -3.061 7.113 15.567 1.00 96.88 97 GLY A CA 1
ATOM 812 C C . GLY A 1 97 ? -2.497 8.149 14.611 1.00 96.88 97 GLY A C 1
ATOM 813 O O . GLY A 1 97 ? -3.159 9.120 14.242 1.00 96.88 97 GLY A O 1
ATOM 814 N N . ARG A 1 98 ? -1.274 7.886 14.153 1.00 96.62 98 ARG A N 1
ATOM 815 C CA . ARG A 1 98 ? -0.681 8.538 12.984 1.00 96.62 98 ARG A CA 1
ATOM 816 C C . ARG A 1 98 ? -0.240 7.476 11.997 1.00 96.62 98 ARG A C 1
ATOM 818 O O . ARG A 1 98 ? 0.487 6.559 12.372 1.00 96.62 98 ARG A O 1
ATOM 825 N N . TRP A 1 99 ? -0.609 7.612 10.724 1.00 96.44 99 TRP A N 1
ATOM 826 C CA . TRP A 1 99 ? -0.311 6.588 9.707 1.00 96.44 99 TRP A CA 1
ATOM 827 C C . TRP A 1 99 ? 1.190 6.387 9.451 1.00 96.44 99 TRP A C 1
ATOM 829 O O . TRP A 1 99 ? 1.583 5.384 8.861 1.00 96.44 99 TRP A O 1
ATOM 839 N N . ILE A 1 100 ? 2.027 7.327 9.896 1.00 95.38 100 ILE A N 1
ATOM 840 C CA . ILE A 1 100 ? 3.488 7.222 9.851 1.00 95.38 100 ILE A CA 1
ATOM 841 C C . ILE A 1 100 ? 4.099 6.498 11.059 1.00 95.38 100 ILE A C 1
ATOM 843 O O . ILE A 1 100 ? 5.236 6.049 10.946 1.00 95.38 100 ILE A O 1
ATOM 847 N N . ASP A 1 101 ? 3.368 6.361 12.172 1.00 96.19 101 ASP A N 1
ATOM 848 C CA . ASP A 1 101 ? 3.938 5.925 13.451 1.00 96.19 101 ASP A CA 1
ATOM 849 C C . ASP A 1 101 ? 3.238 4.707 14.040 1.00 96.19 101 ASP A C 1
ATOM 851 O O . ASP A 1 101 ? 3.880 3.686 14.253 1.00 96.19 101 ASP A O 1
ATOM 855 N N . ASN A 1 102 ? 1.952 4.808 14.371 1.00 97.31 102 ASN A N 1
ATOM 856 C CA . ASN A 1 102 ? 1.222 3.755 15.071 1.00 97.31 102 ASN A CA 1
ATOM 857 C C . ASN A 1 102 ? -0.296 3.981 15.014 1.00 97.31 102 ASN A C 1
ATOM 859 O O . ASN A 1 102 ? -0.781 5.063 14.679 1.00 97.31 102 ASN A O 1
ATOM 863 N N . LEU A 1 103 ? -1.042 2.924 15.332 1.00 98.25 103 LEU A N 1
ATOM 864 C CA . LEU A 1 103 ? -2.497 2.915 15.407 1.00 98.25 103 LEU A CA 1
ATOM 865 C C . LEU A 1 103 ? -2.940 2.162 16.662 1.00 98.25 103 LEU A C 1
ATOM 867 O O . LEU A 1 103 ? -2.555 1.008 16.874 1.00 98.25 103 LEU A O 1
ATOM 871 N N . TYR A 1 104 ? -3.785 2.799 17.462 1.00 97.88 104 TYR A N 1
ATOM 872 C CA . TYR A 1 104 ? -4.395 2.228 18.656 1.00 97.88 104 TYR A CA 1
ATOM 873 C C . TYR A 1 104 ? -5.889 1.998 18.442 1.00 97.88 104 TYR A C 1
ATOM 875 O O . TYR A 1 104 ? -6.530 2.694 17.658 1.00 97.88 104 TYR A O 1
ATOM 883 N N . SER A 1 105 ? -6.448 1.045 19.187 1.00 97.06 105 SER A N 1
ATOM 884 C CA . SER A 1 105 ? -7.889 0.944 19.420 1.00 97.06 105 SER A CA 1
ATOM 885 C C . SER A 1 105 ? -8.223 1.181 20.879 1.00 97.06 105 SER A C 1
ATOM 887 O O . SER A 1 105 ? -7.398 0.891 21.743 1.00 97.06 105 SER A O 1
ATOM 889 N N . TYR A 1 106 ? -9.435 1.647 21.149 1.00 95.50 106 TYR A N 1
ATOM 890 C CA . TYR A 1 106 ? -9.952 1.865 22.496 1.00 95.50 106 TYR A CA 1
ATOM 891 C C . TYR A 1 106 ? -11.482 1.760 22.499 1.00 95.50 106 TYR A C 1
ATOM 893 O O . TYR A 1 106 ? -12.118 1.797 21.438 1.00 95.50 106 TYR A O 1
ATOM 901 N N . ASP A 1 107 ? -12.059 1.563 23.681 1.00 93.31 107 ASP A N 1
ATOM 902 C CA . ASP A 1 107 ? -13.502 1.375 23.834 1.00 93.31 107 ASP A CA 1
ATOM 903 C C . ASP A 1 107 ? -14.264 2.707 23.804 1.00 93.31 107 ASP A C 1
ATOM 905 O O . ASP A 1 107 ? -13.689 3.791 23.924 1.00 93.31 107 ASP A O 1
ATOM 909 N N . VAL A 1 108 ? -15.583 2.621 23.628 1.00 84.62 108 VAL A N 1
ATOM 910 C CA . VAL A 1 108 ? -16.486 3.779 23.593 1.00 84.62 108 VAL A CA 1
ATOM 911 C C . VAL A 1 108 ? -16.418 4.555 24.914 1.00 84.62 108 VAL A C 1
ATOM 913 O O . VAL A 1 108 ? -16.462 3.963 25.992 1.00 84.62 108 VAL A O 1
ATOM 916 N N . THR A 1 109 ? -16.333 5.886 24.846 1.00 79.25 109 THR A N 1
ATOM 917 C CA . THR A 1 109 ? -16.273 6.771 26.025 1.00 79.25 109 THR A CA 1
ATOM 918 C C . THR A 1 109 ? -17.267 7.925 25.897 1.00 79.25 109 THR A C 1
ATOM 920 O O . THR A 1 109 ? -17.762 8.204 24.811 1.00 79.25 109 THR A O 1
ATOM 923 N N . ALA A 1 110 ? -17.571 8.632 26.990 1.00 73.75 110 ALA A N 1
ATOM 924 C CA . ALA A 1 110 ? -18.481 9.783 26.945 1.00 73.75 110 ALA A CA 1
ATOM 925 C C . ALA A 1 110 ? -17.896 11.013 26.212 1.00 73.75 110 ALA A C 1
ATOM 927 O O . ALA A 1 110 ? -18.652 11.872 25.772 1.00 73.75 110 ALA A O 1
ATOM 928 N N . ASN A 1 111 ? -16.567 11.095 26.055 1.00 74.75 111 ASN A N 1
ATOM 929 C CA . ASN A 1 111 ? -15.852 12.282 25.562 1.00 74.75 111 ASN A CA 1
ATOM 930 C C . ASN A 1 111 ? -15.107 12.016 24.244 1.00 74.75 111 ASN A C 1
ATOM 932 O O . ASN A 1 111 ? -13.968 12.445 24.071 1.00 74.75 111 ASN A O 1
ATOM 936 N N . MET A 1 112 ? -15.726 11.288 23.314 1.00 72.88 112 MET A N 1
ATOM 937 C CA . MET A 1 112 ? -15.027 10.797 22.115 1.00 72.88 112 MET A CA 1
ATOM 938 C C . MET A 1 112 ? -14.530 11.916 21.200 1.00 72.88 112 MET A C 1
ATOM 940 O O . MET A 1 112 ? -13.457 11.785 20.620 1.00 72.88 112 MET A O 1
ATOM 944 N N . ASP A 1 113 ? -15.264 13.026 21.129 1.00 72.94 113 ASP A N 1
ATOM 945 C CA . ASP A 1 113 ? -14.943 14.156 20.248 1.00 72.94 113 ASP A CA 1
ATOM 946 C C . ASP A 1 113 ? -13.711 14.959 20.703 1.00 72.94 113 ASP A C 1
ATOM 948 O O . ASP A 1 113 ? -13.181 15.763 19.938 1.00 72.94 113 ASP A O 1
ATOM 952 N N . ASN A 1 114 ? -13.240 14.742 21.937 1.00 82.62 114 ASN A N 1
ATOM 953 C CA . ASN A 1 114 ? -12.114 15.474 22.524 1.00 82.62 114 ASN A CA 1
ATOM 954 C C . ASN A 1 114 ? -10.839 14.635 22.665 1.00 82.62 114 ASN A C 1
ATOM 956 O O . ASN A 1 114 ? -9.842 15.155 23.165 1.00 82.62 114 ASN A O 1
ATOM 960 N N . ILE A 1 115 ? -10.865 13.365 22.249 1.00 87.50 115 ILE A N 1
ATOM 961 C CA . ILE A 1 115 ? -9.700 12.485 22.347 1.00 87.50 115 ILE A CA 1
ATOM 962 C C . ILE A 1 115 ? -8.662 12.898 21.308 1.00 87.50 115 ILE A C 1
ATOM 964 O O . ILE A 1 115 ? -8.955 13.021 20.117 1.00 87.50 115 ILE A O 1
ATOM 968 N N . LYS A 1 116 ? -7.432 13.089 21.777 1.00 89.25 116 LYS A N 1
ATOM 969 C CA . LYS A 1 116 ? -6.275 13.437 20.960 1.00 89.25 116 LYS A CA 1
ATOM 970 C C . LYS A 1 116 ? -5.285 12.290 20.913 1.00 89.25 116 LYS A C 1
ATOM 972 O O . LYS A 1 116 ? -5.269 11.400 21.763 1.00 89.25 116 LYS A O 1
ATOM 977 N N . TYR A 1 117 ? -4.421 12.324 19.907 1.00 91.44 117 TYR A N 1
ATOM 978 C CA . TYR A 1 117 ? -3.392 11.309 19.734 1.00 91.44 117 TYR A CA 1
ATOM 979 C C . TYR A 1 117 ? -2.446 11.237 20.948 1.00 91.44 117 TYR A C 1
ATOM 981 O O . TYR A 1 117 ? -2.021 10.152 21.343 1.00 91.44 117 TYR A O 1
ATOM 989 N N . GLU A 1 118 ? -2.184 12.369 21.604 1.00 91.62 118 GLU A N 1
ATOM 990 C CA . GLU A 1 118 ? -1.371 12.443 22.820 1.00 91.62 118 GLU A CA 1
ATOM 991 C C . GLU A 1 118 ? -1.959 11.647 23.996 1.00 91.62 118 GLU A C 1
ATOM 993 O O . GLU A 1 118 ? -1.191 11.078 24.774 1.00 91.62 118 GLU A O 1
ATOM 998 N N . ASP A 1 119 ? -3.288 11.549 24.105 1.00 90.50 119 ASP A N 1
ATOM 999 C CA . ASP A 1 119 ? -3.953 10.774 25.163 1.00 90.50 119 ASP A CA 1
ATOM 1000 C C . ASP A 1 119 ? -3.643 9.275 25.007 1.00 90.50 119 ASP A C 1
ATOM 1002 O O . ASP A 1 119 ? -3.386 8.565 25.985 1.00 90.50 119 ASP A O 1
ATOM 1006 N N . ALA A 1 120 ? -3.585 8.799 23.756 1.00 90.50 120 ALA A N 1
ATOM 1007 C CA . ALA A 1 120 ? -3.191 7.430 23.440 1.00 90.50 120 ALA A CA 1
ATOM 1008 C C . ALA A 1 120 ? -1.710 7.176 23.761 1.00 90.50 120 ALA A C 1
ATOM 1010 O O . ALA A 1 120 ? -1.364 6.126 24.305 1.00 90.50 120 ALA A O 1
ATOM 1011 N N . LEU A 1 121 ? -0.822 8.138 23.492 1.00 91.38 121 LEU A N 1
ATOM 1012 C CA . LEU A 1 121 ? 0.602 8.010 23.832 1.00 91.38 121 LEU A CA 1
ATOM 1013 C C . LEU A 1 121 ? 0.845 7.906 25.343 1.00 91.38 121 LEU A C 1
ATOM 1015 O O . LEU A 1 121 ? 1.797 7.254 25.769 1.00 91.38 121 LEU A O 1
ATOM 1019 N N . GLN A 1 122 ? -0.022 8.516 26.150 1.00 92.50 122 GLN A N 1
ATOM 1020 C CA . GLN A 1 122 ? 0.037 8.461 27.612 1.00 92.50 122 GLN A CA 1
ATOM 1021 C C . GLN A 1 122 ? -0.715 7.255 28.203 1.00 92.50 122 GLN A C 1
ATOM 1023 O O . GLN A 1 122 ? -0.767 7.113 29.424 1.00 92.50 122 GLN A O 1
ATOM 1028 N N . ASN A 1 123 ? -1.270 6.379 27.355 1.00 88.19 123 ASN A N 1
ATOM 1029 C CA . ASN A 1 123 ? -2.060 5.206 27.736 1.00 88.19 123 ASN A CA 1
ATOM 1030 C C . ASN A 1 123 ? -3.261 5.549 28.641 1.00 88.19 123 ASN A C 1
ATOM 1032 O O . ASN A 1 123 ? -3.534 4.860 29.624 1.00 88.19 123 ASN A O 1
ATOM 1036 N N . GLN A 1 124 ? -3.952 6.649 28.329 1.00 87.94 124 GLN A N 1
ATOM 1037 C CA . GLN A 1 124 ? -5.076 7.166 29.120 1.00 87.94 124 GLN A CA 1
ATOM 1038 C C . GLN A 1 124 ? -6.446 6.746 28.575 1.00 87.94 124 GLN A C 1
ATOM 1040 O O . GLN A 1 124 ? -7.477 7.144 29.118 1.00 87.94 124 GLN A O 1
ATOM 1045 N N . LEU A 1 125 ? -6.482 5.943 27.507 1.00 91.25 125 LEU A N 1
ATOM 1046 C CA . LEU A 1 125 ? -7.731 5.524 26.879 1.00 91.25 125 LEU A CA 1
ATOM 1047 C C . LEU A 1 125 ? -8.235 4.191 27.460 1.00 91.25 125 LEU A C 1
ATOM 1049 O O . LEU A 1 125 ? -7.447 3.284 27.745 1.00 91.25 125 LEU A O 1
ATOM 1053 N N . PRO A 1 126 ? -9.556 4.027 27.635 1.00 91.44 126 PRO A N 1
ATOM 1054 C CA . PRO A 1 126 ? -10.114 2.819 28.227 1.00 91.44 126 PRO A CA 1
ATOM 1055 C C . PRO A 1 126 ? -9.935 1.616 27.305 1.00 91.44 126 PRO A C 1
ATOM 1057 O O . PRO A 1 126 ? -10.225 1.674 26.107 1.00 91.44 126 PRO A O 1
ATOM 1060 N N . ASN A 1 127 ? -9.459 0.512 27.887 1.00 93.94 127 ASN A N 1
ATOM 1061 C CA . ASN A 1 127 ? -9.163 -0.738 27.182 1.00 93.94 127 ASN A CA 1
ATOM 1062 C C . ASN A 1 127 ? -8.308 -0.532 25.918 1.00 93.94 127 ASN A C 1
ATOM 1064 O O . ASN A 1 127 ? -8.466 -1.238 24.914 1.00 93.94 127 ASN A O 1
ATOM 1068 N N . GLN A 1 128 ? -7.385 0.435 25.984 1.00 95.50 128 GLN A N 1
ATOM 1069 C CA . GLN A 1 128 ? -6.479 0.761 24.895 1.00 95.50 128 GLN A CA 1
ATOM 1070 C C . GLN A 1 128 ? -5.652 -0.457 24.470 1.00 95.50 128 GLN A C 1
ATOM 1072 O O . GLN A 1 128 ? -5.119 -1.203 25.294 1.00 95.50 128 GLN A O 1
ATOM 1077 N N . ARG A 1 129 ? -5.506 -0.647 23.156 1.00 96.94 129 ARG A N 1
ATOM 1078 C CA . ARG A 1 129 ? -4.628 -1.660 22.560 1.00 96.94 129 ARG A CA 1
ATOM 1079 C C . ARG A 1 129 ? -3.877 -1.092 21.368 1.00 96.94 129 ARG A C 1
ATOM 1081 O O . ARG A 1 129 ? -4.502 -0.554 20.457 1.00 96.94 129 ARG A O 1
ATOM 1088 N N . LEU A 1 130 ? -2.560 -1.275 21.344 1.00 97.69 130 LEU A N 1
ATOM 1089 C CA . LEU A 1 130 ? -1.739 -1.037 20.156 1.00 97.69 130 LEU A CA 1
ATOM 1090 C C . LEU A 1 130 ? -2.076 -2.089 19.090 1.00 97.69 130 LEU A C 1
ATOM 1092 O O . LEU A 1 130 ? -1.985 -3.285 19.360 1.00 97.69 130 LEU A O 1
ATOM 1096 N N . LEU A 1 131 ? -2.477 -1.645 17.899 1.00 98.00 131 LEU A N 1
ATOM 1097 C CA . LEU A 1 131 ? -2.806 -2.522 16.770 1.00 98.00 131 LEU A CA 1
ATOM 1098 C C . LEU A 1 131 ? -1.652 -2.651 15.783 1.00 98.00 131 LEU A C 1
ATOM 1100 O O . LEU A 1 131 ? -1.402 -3.728 15.248 1.00 98.00 131 LEU A O 1
ATOM 1104 N N . TRP A 1 132 ? -0.972 -1.538 15.521 1.00 98.38 132 TRP A N 1
ATOM 1105 C CA . TRP A 1 132 ? 0.106 -1.460 14.550 1.00 98.38 132 TRP A CA 1
ATOM 1106 C C . TRP A 1 132 ? 1.097 -0.371 14.954 1.00 98.38 132 TRP A C 1
ATOM 1108 O O . TRP A 1 132 ? 0.705 0.656 15.502 1.00 98.38 132 TRP A O 1
ATOM 1118 N N . SER A 1 133 ? 2.373 -0.601 14.656 1.00 97.88 133 SER A N 1
ATOM 1119 C CA . SER A 1 133 ? 3.457 0.365 14.807 1.00 97.88 133 SER A CA 1
ATOM 1120 C C . SER A 1 133 ? 4.376 0.259 13.595 1.00 97.88 133 SER A C 1
ATOM 1122 O O . SER A 1 133 ? 4.662 -0.842 13.119 1.00 97.88 133 SER A O 1
ATOM 1124 N N . ALA A 1 134 ? 4.856 1.396 13.107 1.00 97.00 134 ALA A N 1
ATOM 1125 C CA . ALA A 1 134 ? 5.817 1.469 12.027 1.00 97.00 134 ALA A CA 1
ATOM 1126 C C . ALA A 1 134 ? 7.144 0.831 12.457 1.00 97.00 134 ALA A C 1
ATOM 1128 O O . ALA A 1 134 ? 7.622 1.026 13.577 1.00 97.00 134 ALA A O 1
ATOM 1129 N N . ASN A 1 135 ? 7.759 0.082 11.543 1.00 96.31 135 ASN A N 1
ATOM 1130 C CA . ASN A 1 135 ? 9.102 -0.445 11.753 1.00 96.31 135 ASN A CA 1
ATOM 1131 C C . ASN A 1 135 ? 10.119 0.699 11.723 1.00 96.31 135 ASN A C 1
ATOM 1133 O O . ASN A 1 135 ? 10.079 1.544 10.821 1.00 96.31 135 ASN A O 1
ATOM 1137 N N . LYS A 1 136 ? 11.075 0.687 12.662 1.00 94.44 136 LYS A N 1
ATOM 1138 C CA . LYS A 1 136 ? 12.192 1.636 12.646 1.00 94.44 136 LYS A CA 1
ATOM 1139 C C . LYS A 1 136 ? 12.959 1.485 11.327 1.00 94.44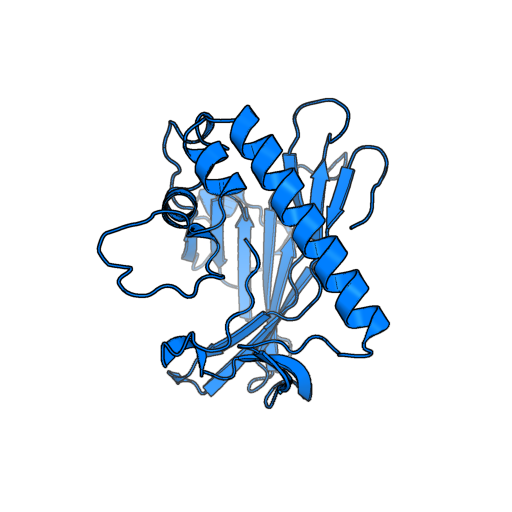 136 LYS A C 1
ATOM 1141 O O . LYS A 1 136 ? 13.342 0.377 10.946 1.00 94.44 136 LYS A O 1
ATOM 1146 N N . ARG A 1 137 ? 13.183 2.598 10.627 1.00 94.00 137 ARG A N 1
ATOM 1147 C CA . ARG A 1 137 ? 14.066 2.631 9.453 1.00 94.00 137 ARG A CA 1
ATOM 1148 C C . ARG A 1 137 ? 15.525 2.580 9.899 1.00 94.00 137 ARG A C 1
ATOM 1150 O O . ARG A 1 137 ? 15.843 2.984 11.017 1.00 94.00 137 ARG A O 1
ATOM 1157 N N . SER A 1 138 ? 16.401 2.105 9.017 1.00 95.00 138 SER A N 1
ATOM 1158 C CA . SER A 1 138 ? 17.844 2.263 9.205 1.00 95.00 138 SER A CA 1
ATOM 1159 C C . SER A 1 138 ? 18.196 3.744 9.373 1.00 95.00 138 SER A C 1
ATOM 1161 O O . SER A 1 138 ? 17.625 4.604 8.689 1.00 95.00 138 SER A O 1
ATOM 1163 N N . ASP A 1 139 ? 19.156 4.037 10.249 1.00 95.50 139 ASP A N 1
ATOM 1164 C CA . ASP A 1 139 ? 19.650 5.400 10.470 1.00 95.50 139 ASP A CA 1
ATOM 1165 C C . ASP A 1 139 ? 20.288 5.967 9.174 1.00 95.50 139 ASP A C 1
ATOM 1167 O O . ASP A 1 139 ? 20.228 7.168 8.909 1.00 95.50 139 ASP A O 1
ATOM 1171 N N . GLN A 1 140 ? 20.763 5.087 8.284 1.00 95.25 140 GLN A N 1
ATOM 1172 C CA . GLN A 1 140 ? 21.301 5.416 6.955 1.00 95.25 140 GLN A CA 1
ATOM 1173 C C . GLN A 1 140 ? 20.235 5.505 5.852 1.00 95.25 140 GLN A C 1
ATOM 1175 O O . GLN A 1 140 ? 20.564 5.744 4.697 1.00 95.25 140 GLN A O 1
ATOM 1180 N N . SER A 1 141 ? 18.943 5.325 6.155 1.00 96.31 141 SER A N 1
ATOM 1181 C CA . SER A 1 141 ? 17.895 5.296 5.115 1.00 96.31 141 SER A CA 1
ATOM 1182 C C . SER A 1 141 ? 17.875 6.548 4.231 1.00 96.31 141 SER A C 1
ATOM 1184 O O . SER A 1 141 ? 17.545 6.454 3.052 1.00 96.31 141 SER A O 1
ATOM 1186 N N . HIS A 1 142 ? 18.264 7.705 4.766 1.00 94.88 142 HIS A N 1
ATOM 1187 C CA . HIS A 1 142 ? 18.352 8.966 4.032 1.00 94.88 142 HIS A CA 1
ATOM 1188 C C . HIS A 1 142 ? 19.381 8.952 2.886 1.00 94.88 142 HIS A C 1
ATOM 1190 O O . HIS A 1 142 ? 19.194 9.682 1.915 1.00 94.88 142 HIS A O 1
ATOM 1196 N N . GLU A 1 143 ? 20.406 8.101 2.967 1.00 95.06 143 GLU A N 1
ATOM 1197 C CA . GLU A 1 143 ? 21.388 7.863 1.897 1.00 95.06 143 GLU A CA 1
ATOM 1198 C C . GLU A 1 143 ? 20.801 6.991 0.771 1.00 95.06 143 GLU A C 1
ATOM 1200 O O . GLU A 1 143 ? 21.213 7.099 -0.379 1.00 95.06 143 GLU A O 1
ATOM 1205 N N . TYR A 1 144 ? 19.775 6.185 1.077 1.00 95.44 144 TYR A N 1
ATOM 1206 C CA . TYR A 1 144 ? 19.147 5.217 0.168 1.00 95.44 144 TYR A CA 1
ATOM 1207 C C . TYR A 1 144 ? 17.670 5.552 -0.075 1.00 95.44 144 TYR A C 1
ATOM 1209 O O . TYR A 1 144 ? 16.763 4.774 0.231 1.00 95.44 144 TYR A O 1
ATOM 1217 N N . TYR A 1 145 ? 17.412 6.758 -0.592 1.00 95.75 145 TYR A N 1
ATOM 1218 C CA . TYR A 1 145 ? 16.077 7.229 -0.999 1.00 95.75 145 TYR A CA 1
ATOM 1219 C C . TYR A 1 145 ? 15.001 7.196 0.107 1.00 95.75 145 TYR A C 1
ATOM 1221 O O . TYR A 1 145 ? 13.803 7.210 -0.177 1.00 95.75 145 TYR A O 1
ATOM 1229 N N . ASN A 1 146 ? 15.406 7.197 1.382 1.00 96.06 146 ASN A N 1
ATOM 1230 C CA . ASN A 1 146 ? 14.538 7.039 2.556 1.00 96.06 146 ASN A CA 1
ATOM 1231 C C . ASN A 1 146 ? 13.756 5.714 2.587 1.00 96.06 146 ASN A C 1
ATOM 1233 O O . ASN A 1 146 ? 12.682 5.645 3.200 1.00 96.06 146 ASN A O 1
ATOM 1237 N N . PHE A 1 147 ? 14.280 4.665 1.947 1.00 97.19 147 PHE A N 1
ATOM 1238 C CA . PHE A 1 147 ? 13.648 3.353 1.921 1.00 97.19 147 PHE A CA 1
ATOM 1239 C C . PHE A 1 147 ? 13.502 2.734 3.316 1.00 97.19 147 PHE A C 1
ATOM 1241 O O . PHE A 1 147 ? 14.302 2.938 4.230 1.00 97.19 147 PHE A O 1
ATOM 1248 N N . SER A 1 148 ? 12.427 1.959 3.479 1.00 96.75 148 SER A N 1
ATOM 1249 C CA . SER A 1 148 ? 12.298 1.041 4.610 1.00 96.75 148 SER A CA 1
ATOM 1250 C C . SER A 1 148 ? 13.182 -0.186 4.386 1.00 96.75 148 SER A C 1
ATOM 1252 O O . SER A 1 148 ? 13.504 -0.514 3.245 1.00 96.75 148 SER A O 1
ATOM 1254 N N . ASN A 1 149 ? 13.489 -0.925 5.453 1.00 95.38 149 ASN A N 1
ATOM 1255 C CA . ASN A 1 149 ? 14.229 -2.187 5.331 1.00 95.38 149 ASN A CA 1
ATOM 1256 C C . ASN A 1 149 ? 13.510 -3.182 4.405 1.00 95.38 149 ASN A C 1
ATOM 1258 O O . ASN A 1 149 ? 14.159 -3.916 3.678 1.00 95.38 149 ASN A O 1
ATOM 1262 N N . PHE A 1 150 ? 12.172 -3.166 4.382 1.00 96.31 150 PHE A N 1
ATOM 1263 C CA . PHE A 1 150 ? 11.391 -3.974 3.445 1.00 96.31 150 PHE A CA 1
ATOM 1264 C C . PHE A 1 150 ? 11.540 -3.497 1.993 1.00 96.31 150 PHE A C 1
ATOM 1266 O O . PHE A 1 150 ? 11.624 -4.314 1.091 1.00 96.31 150 PHE A O 1
ATOM 1273 N N . ALA A 1 151 ? 11.578 -2.184 1.747 1.00 97.06 151 ALA A N 1
ATOM 1274 C CA . ALA A 1 151 ? 11.715 -1.653 0.391 1.00 97.06 151 ALA A CA 1
ATOM 1275 C C . ALA A 1 151 ? 13.086 -1.976 -0.227 1.00 97.06 151 ALA A C 1
ATOM 1277 O O . ALA A 1 151 ? 13.145 -2.286 -1.413 1.00 97.06 151 ALA A O 1
ATOM 1278 N N . ILE A 1 152 ? 14.154 -1.971 0.581 1.00 94.75 152 ILE A N 1
ATOM 1279 C CA . ILE A 1 152 ? 15.513 -2.336 0.142 1.00 94.75 152 ILE A CA 1
ATOM 1280 C C . ILE A 1 152 ? 15.563 -3.773 -0.406 1.00 94.75 152 ILE A C 1
ATOM 1282 O O . ILE A 1 152 ? 16.265 -4.030 -1.376 1.00 94.75 152 ILE A O 1
ATOM 1286 N N . THR A 1 153 ? 14.782 -4.707 0.148 1.00 94.00 153 THR A N 1
ATOM 1287 C CA . THR A 1 153 ? 14.808 -6.115 -0.294 1.00 94.00 153 THR A CA 1
ATOM 1288 C C . THR A 1 153 ? 13.972 -6.386 -1.547 1.00 94.00 153 THR A C 1
ATOM 1290 O O . THR A 1 153 ? 14.069 -7.463 -2.134 1.00 94.00 153 THR A O 1
ATOM 1293 N N . LEU A 1 154 ? 13.138 -5.438 -1.996 1.00 95.75 154 LEU A N 1
ATOM 1294 C CA . LEU A 1 154 ? 12.211 -5.675 -3.112 1.00 95.75 154 LEU A CA 1
ATOM 1295 C C . LEU A 1 154 ? 12.934 -5.976 -4.428 1.00 95.75 154 LEU A C 1
ATOM 1297 O O . LEU A 1 154 ? 12.461 -6.814 -5.201 1.00 95.75 154 LEU A O 1
ATOM 1301 N N . ASN A 1 155 ? 14.062 -5.302 -4.663 1.00 95.81 155 ASN A N 1
ATOM 1302 C CA . ASN A 1 155 ? 14.829 -5.386 -5.903 1.00 95.81 155 ASN A CA 1
ATOM 1303 C C . ASN A 1 155 ? 16.086 -6.274 -5.791 1.00 95.81 155 ASN A C 1
ATOM 1305 O O . ASN A 1 155 ? 16.856 -6.392 -6.744 1.00 95.81 155 ASN A O 1
ATOM 1309 N N . GLU A 1 156 ? 16.284 -6.929 -4.644 1.00 93.00 156 GLU A N 1
ATOM 1310 C CA . GLU A 1 156 ? 17.416 -7.823 -4.408 1.00 93.00 156 GLU A CA 1
ATOM 1311 C C . GLU A 1 156 ? 17.349 -9.063 -5.317 1.00 93.00 156 GLU A C 1
ATOM 1313 O O . GLU A 1 156 ? 16.295 -9.688 -5.473 1.00 93.00 156 GLU A O 1
ATOM 1318 N N . MET A 1 157 ? 18.496 -9.435 -5.893 1.00 87.00 157 MET A N 1
ATOM 1319 C CA . MET A 1 157 ? 18.695 -10.638 -6.708 1.00 87.00 157 MET A CA 1
ATOM 1320 C C . MET A 1 157 ? 19.522 -11.669 -5.925 1.00 87.00 157 MET A C 1
ATOM 1322 O O . MET A 1 157 ? 20.729 -11.782 -6.102 1.00 87.00 157 MET A O 1
ATOM 1326 N N . GLY A 1 158 ? 18.870 -12.413 -5.030 1.00 78.81 158 GLY A N 1
ATOM 1327 C CA . GLY A 1 158 ? 19.475 -13.506 -4.262 1.00 78.81 158 GLY A CA 1
ATOM 1328 C C . GLY A 1 158 ? 19.493 -14.867 -4.980 1.00 78.81 158 GLY A C 1
ATOM 1329 O O . GLY A 1 158 ? 18.785 -15.104 -5.959 1.00 78.81 158 GLY A O 1
ATOM 1330 N N . GLU A 1 159 ? 20.245 -15.823 -4.431 1.00 72.31 159 GLU A N 1
ATOM 1331 C CA . GLU A 1 159 ? 20.427 -17.178 -4.993 1.00 72.31 159 GLU A CA 1
ATOM 1332 C C . GLU A 1 159 ? 19.128 -18.015 -5.090 1.00 72.31 159 GLU A C 1
ATOM 1334 O O . GLU A 1 159 ? 19.062 -19.022 -5.801 1.00 72.31 159 GLU A O 1
ATOM 1339 N N . GLY A 1 160 ? 18.061 -17.602 -4.395 1.00 67.50 160 GLY A N 1
ATOM 1340 C CA . GLY A 1 160 ? 16.753 -18.268 -4.404 1.00 67.50 160 GLY A CA 1
ATOM 1341 C C . GLY A 1 160 ? 15.929 -18.062 -5.683 1.00 67.50 160 GLY A C 1
ATOM 1342 O O . GLY A 1 160 ? 14.939 -18.766 -5.898 1.00 67.50 160 GLY A O 1
ATOM 1343 N N . PHE A 1 161 ? 16.315 -17.132 -6.561 1.00 71.56 161 PHE A N 1
ATOM 1344 C CA . PHE A 1 161 ? 15.546 -16.767 -7.754 1.00 71.56 161 PHE A CA 1
ATOM 1345 C C . PHE A 1 161 ? 15.901 -17.634 -8.971 1.00 71.56 161 PHE A C 1
ATOM 1347 O O . PHE A 1 161 ? 16.346 -17.148 -10.003 1.00 71.56 161 PHE A O 1
ATOM 1354 N N . LYS A 1 162 ? 15.674 -18.950 -8.878 1.00 61.81 162 LYS A N 1
ATOM 1355 C CA . LYS A 1 162 ? 16.084 -19.905 -9.928 1.00 61.81 162 LYS A CA 1
ATOM 1356 C C . LYS A 1 162 ? 15.293 -19.815 -11.245 1.00 61.81 162 LYS A C 1
ATOM 1358 O O . LYS A 1 162 ? 15.676 -20.459 -12.215 1.00 61.81 162 LYS A O 1
ATOM 1363 N N . SER A 1 163 ? 14.190 -19.060 -11.304 1.00 83.06 163 SER A N 1
ATOM 1364 C CA . SER A 1 163 ? 13.414 -18.870 -12.541 1.00 83.06 163 SER A CA 1
ATOM 1365 C C . SER A 1 163 ? 12.419 -17.705 -12.424 1.00 83.06 163 SER A C 1
ATOM 1367 O O . SER A 1 163 ? 11.230 -17.898 -12.135 1.00 83.06 163 SER A O 1
ATOM 1369 N N . LEU A 1 164 ? 12.913 -16.476 -12.584 1.00 92.00 164 LEU A N 1
ATOM 1370 C CA . LEU A 1 164 ? 12.058 -15.302 -12.783 1.00 92.00 164 LEU A CA 1
ATOM 1371 C C . LEU A 1 164 ? 11.593 -15.250 -14.247 1.00 92.00 164 LEU A C 1
ATOM 1373 O O . LEU A 1 164 ? 12.363 -15.625 -15.134 1.00 92.00 164 LEU A O 1
ATOM 1377 N N . PRO A 1 165 ? 10.365 -14.785 -14.534 1.00 94.81 165 PRO A N 1
ATOM 1378 C CA . PRO A 1 165 ? 10.007 -14.454 -15.906 1.00 94.81 165 PRO A CA 1
ATOM 1379 C C . PRO A 1 165 ? 10.907 -13.310 -16.408 1.00 94.81 165 PRO A C 1
ATOM 1381 O O . PRO A 1 165 ? 11.269 -12.440 -15.614 1.00 94.81 165 PRO A O 1
ATOM 1384 N N . PRO A 1 166 ? 11.191 -13.217 -17.721 1.00 94.88 166 PRO A N 1
ATOM 1385 C CA . PRO A 1 166 ? 11.992 -12.123 -18.290 1.00 94.88 166 PRO A CA 1
ATOM 1386 C C . PRO A 1 166 ? 11.346 -10.736 -18.113 1.00 94.88 166 PRO A C 1
ATOM 1388 O O . PRO A 1 166 ? 11.959 -9.720 -18.404 1.00 94.88 166 PRO A O 1
ATOM 1391 N N . THR A 1 167 ? 10.103 -10.690 -17.628 1.00 96.25 167 THR A N 1
ATOM 1392 C CA . THR A 1 167 ? 9.350 -9.472 -17.322 1.00 96.25 167 THR A CA 1
ATOM 1393 C C . THR A 1 167 ? 9.440 -9.040 -15.854 1.00 96.25 167 THR A C 1
ATOM 1395 O O . THR A 1 167 ? 8.782 -8.069 -15.485 1.00 96.25 167 THR A O 1
ATOM 1398 N N . ASP A 1 168 ? 10.136 -9.783 -14.985 1.00 96.19 168 ASP A N 1
ATOM 1399 C CA . ASP A 1 168 ? 10.281 -9.410 -13.571 1.00 96.19 168 ASP A CA 1
ATOM 1400 C C . ASP A 1 168 ? 11.079 -8.107 -13.444 1.00 96.19 168 ASP A C 1
ATOM 1402 O O . ASP A 1 168 ? 12.127 -7.948 -14.069 1.00 96.19 168 ASP A O 1
ATOM 1406 N N . SER A 1 169 ? 10.595 -7.168 -12.628 1.00 96.31 169 SER A N 1
ATOM 1407 C CA . SER A 1 169 ? 11.204 -5.839 -12.509 1.00 96.31 169 SER A CA 1
ATOM 1408 C C . SER A 1 169 ? 12.648 -5.862 -12.008 1.00 96.31 169 SER A C 1
ATOM 1410 O O . SER A 1 169 ? 13.366 -4.904 -12.270 1.00 96.31 169 SER A O 1
ATOM 1412 N N . ARG A 1 170 ? 13.111 -6.935 -11.350 1.00 95.50 170 ARG A N 1
ATOM 1413 C CA . ARG A 1 170 ? 14.523 -7.056 -10.946 1.00 95.50 170 ARG A CA 1
ATOM 1414 C C . ARG A 1 170 ? 15.489 -7.161 -12.122 1.00 95.50 170 ARG A C 1
ATOM 1416 O O . ARG A 1 170 ? 16.670 -6.858 -11.968 1.00 95.50 170 ARG A O 1
ATOM 1423 N N . LEU A 1 171 ? 14.984 -7.600 -13.277 1.00 95.00 171 LEU A N 1
ATOM 1424 C CA . LEU A 1 171 ? 15.729 -7.719 -14.531 1.00 95.00 171 LEU A CA 1
ATOM 1425 C C . LEU A 1 171 ? 15.700 -6.421 -15.350 1.00 95.00 171 LEU A C 1
ATOM 1427 O O . LEU A 1 171 ? 16.272 -6.371 -16.436 1.00 95.00 171 LEU A O 1
ATOM 1431 N N . ARG A 1 172 ? 15.022 -5.378 -14.858 1.00 97.44 172 ARG A N 1
ATOM 1432 C CA . ARG A 1 172 ? 14.871 -4.115 -15.570 1.00 97.44 172 ARG A CA 1
ATOM 1433 C C . ARG A 1 172 ? 16.189 -3.311 -15.523 1.00 97.44 172 ARG A C 1
ATOM 1435 O O . ARG A 1 172 ? 16.575 -2.858 -14.441 1.00 97.44 172 ARG A O 1
ATOM 1442 N N . PRO A 1 173 ? 16.876 -3.110 -16.664 1.00 97.44 173 PRO A N 1
ATOM 1443 C CA . PRO A 1 173 ? 18.281 -2.695 -16.680 1.00 97.44 173 PRO A CA 1
ATOM 1444 C C . PRO A 1 173 ? 18.509 -1.252 -16.218 1.00 97.44 173 PRO A C 1
ATOM 1446 O O . PRO A 1 173 ? 19.489 -0.987 -15.528 1.00 97.44 173 PRO A O 1
ATOM 1449 N N . ASP A 1 174 ? 17.595 -0.328 -16.525 1.00 98.38 174 ASP A N 1
ATOM 1450 C CA . ASP A 1 174 ? 17.680 1.067 -16.079 1.00 98.38 174 ASP A CA 1
ATOM 1451 C C . ASP A 1 174 ? 17.600 1.196 -14.553 1.00 98.38 174 ASP A C 1
ATOM 1453 O O . ASP A 1 174 ? 18.334 1.978 -13.954 1.00 98.38 174 ASP A O 1
ATOM 1457 N N . ILE A 1 175 ? 16.759 0.383 -13.905 1.00 97.56 175 ILE A N 1
ATOM 1458 C CA . ILE A 1 175 ? 16.646 0.361 -12.440 1.00 97.56 175 ILE A CA 1
ATOM 1459 C C . ILE A 1 175 ? 17.890 -0.275 -11.806 1.00 97.56 175 ILE A C 1
ATOM 1461 O O . ILE A 1 175 ? 18.390 0.249 -10.815 1.00 97.56 175 ILE A O 1
ATOM 1465 N N . ARG A 1 176 ? 18.408 -1.373 -12.380 1.00 96.56 176 ARG A N 1
ATOM 1466 C CA . ARG A 1 176 ? 19.624 -2.048 -11.888 1.00 96.56 176 ARG A CA 1
ATOM 1467 C C . ARG A 1 176 ? 20.836 -1.118 -11.914 1.00 96.56 176 ARG A C 1
ATOM 1469 O O . ARG A 1 176 ? 21.486 -0.961 -10.889 1.00 96.56 176 ARG A O 1
ATOM 1476 N N . LYS A 1 177 ? 21.083 -0.457 -13.047 1.00 98.06 177 LYS A N 1
ATOM 1477 C CA . LYS A 1 177 ? 22.193 0.496 -13.187 1.00 98.06 177 LYS A CA 1
ATOM 1478 C C . LYS A 1 177 ? 22.077 1.663 -12.207 1.00 98.06 177 LYS A C 1
ATOM 1480 O O . LYS A 1 177 ? 23.064 2.035 -11.583 1.00 98.06 177 LYS A O 1
ATOM 1485 N N . LEU A 1 178 ? 20.864 2.192 -12.009 1.00 97.62 178 LEU A N 1
ATOM 1486 C CA . LEU A 1 178 ? 20.634 3.264 -11.040 1.00 97.62 178 LEU A CA 1
ATOM 1487 C C . LEU A 1 178 ? 20.941 2.814 -9.603 1.00 97.62 178 LEU A C 1
ATOM 1489 O O . LEU A 1 178 ? 21.548 3.568 -8.850 1.00 97.62 178 LEU A O 1
ATOM 1493 N N . GLU A 1 179 ? 20.542 1.596 -9.230 1.00 96.25 179 GLU A N 1
ATOM 1494 C CA . GLU A 1 179 ? 20.833 1.010 -7.914 1.00 96.25 179 GLU A CA 1
ATOM 1495 C C . GLU A 1 179 ? 22.341 0.790 -7.690 1.00 96.25 179 GLU A C 1
ATOM 1497 O O . GLU A 1 179 ? 22.823 0.949 -6.573 1.00 96.25 179 GLU A O 1
ATOM 1502 N N . GLU A 1 180 ? 23.094 0.493 -8.753 1.00 96.25 180 GLU A N 1
ATOM 1503 C CA . GLU A 1 180 ? 24.559 0.337 -8.746 1.00 96.25 180 GLU A CA 1
ATOM 1504 C C . GLU A 1 180 ? 25.322 1.676 -8.831 1.00 96.25 180 GLU A C 1
ATOM 1506 O O . GLU A 1 180 ? 26.550 1.697 -8.754 1.00 96.25 180 GLU A O 1
ATOM 1511 N N . GLY A 1 181 ? 24.609 2.801 -8.964 1.00 96.88 181 GLY A N 1
ATOM 1512 C CA . GLY A 1 181 ? 25.185 4.147 -9.046 1.00 96.88 181 GLY A CA 1
ATOM 1513 C C . GLY A 1 181 ? 25.593 4.600 -10.455 1.00 96.88 181 GLY A C 1
ATOM 1514 O O . GLY A 1 181 ? 26.092 5.716 -10.605 1.00 96.88 181 GLY A O 1
ATOM 1515 N N . ASP A 1 182 ? 25.350 3.792 -11.491 1.00 98.12 182 ASP A N 1
ATOM 1516 C CA . ASP A 1 182 ? 25.565 4.153 -12.900 1.00 98.12 182 ASP A CA 1
ATOM 1517 C C . ASP A 1 182 ? 24.384 4.985 -13.433 1.00 98.12 182 ASP A C 1
ATOM 1519 O O . ASP A 1 182 ? 23.461 4.488 -14.085 1.00 98.12 182 ASP A O 1
ATOM 1523 N N . VAL A 1 183 ? 24.391 6.280 -13.106 1.00 97.94 183 VAL A N 1
ATOM 1524 C CA . VAL A 1 183 ? 23.318 7.224 -13.467 1.00 97.94 183 VAL A CA 1
ATOM 1525 C C . VAL A 1 183 ? 23.219 7.431 -14.982 1.00 97.94 183 VAL A C 1
ATOM 1527 O O . VAL A 1 183 ? 22.108 7.473 -15.519 1.00 97.94 183 VAL A O 1
ATOM 1530 N N . ASP A 1 184 ? 24.355 7.536 -15.673 1.00 98.06 184 ASP A N 1
ATOM 1531 C CA . ASP A 1 184 ? 24.389 7.776 -17.119 1.00 98.06 184 ASP A CA 1
ATOM 1532 C C . ASP A 1 184 ? 23.881 6.547 -17.876 1.00 98.06 184 ASP A C 1
ATOM 1534 O O . ASP A 1 184 ? 22.949 6.647 -18.683 1.00 98.06 184 ASP A O 1
ATOM 1538 N N . GLY A 1 185 ? 24.396 5.360 -17.540 1.00 98.56 185 GLY A N 1
ATOM 1539 C CA . GLY A 1 185 ? 23.942 4.118 -18.144 1.00 98.56 185 GLY A CA 1
ATOM 1540 C C . GLY A 1 185 ? 22.479 3.801 -17.822 1.00 98.56 185 GLY A C 1
ATOM 1541 O O . GLY A 1 185 ? 21.789 3.221 -18.667 1.00 98.56 185 GLY A O 1
ATOM 1542 N N . ALA A 1 186 ? 21.973 4.191 -16.646 1.00 98.50 186 ALA A N 1
ATOM 1543 C CA . ALA A 1 186 ? 20.548 4.112 -16.327 1.00 98.50 186 ALA A CA 1
ATOM 1544 C C . ALA A 1 186 ? 19.706 5.021 -17.236 1.00 98.50 186 ALA A C 1
ATOM 1546 O O . ALA A 1 186 ? 18.632 4.619 -17.688 1.00 98.50 186 ALA A O 1
ATOM 1547 N N . GLY A 1 187 ? 20.192 6.230 -17.538 1.00 98.44 187 GLY A N 1
ATOM 1548 C CA . GLY A 1 187 ? 19.556 7.159 -18.472 1.00 98.44 187 GLY A CA 1
ATOM 1549 C C . GLY A 1 187 ? 19.451 6.597 -19.893 1.00 98.44 187 GLY A C 1
ATOM 1550 O O . GLY A 1 187 ? 18.376 6.657 -20.501 1.00 98.44 187 GLY A O 1
ATOM 1551 N N . GLU A 1 188 ? 20.533 6.001 -20.396 1.00 98.50 188 GLU A N 1
ATOM 1552 C CA . GLU A 1 188 ? 20.577 5.349 -21.712 1.00 98.50 188 GLU A CA 1
ATOM 1553 C C . GLU A 1 188 ? 19.608 4.162 -21.799 1.00 98.50 188 GLU A C 1
ATOM 1555 O O . GLU A 1 188 ? 18.775 4.093 -22.710 1.00 98.50 188 GLU A O 1
ATOM 1560 N N . GLU A 1 189 ? 19.653 3.255 -20.818 1.00 98.44 189 GLU A N 1
ATOM 1561 C CA . GLU A 1 189 ? 18.763 2.091 -20.775 1.00 98.44 189 GLU A CA 1
ATOM 1562 C C . GLU A 1 189 ? 17.299 2.510 -20.636 1.00 98.44 189 GLU A C 1
ATOM 1564 O O . GLU A 1 189 ? 16.436 1.954 -21.317 1.00 98.44 189 GLU A O 1
ATOM 1569 N N . LYS A 1 190 ? 17.009 3.547 -19.839 1.00 98.44 190 LYS A N 1
ATOM 1570 C CA . LYS A 1 190 ? 15.657 4.101 -19.694 1.00 98.44 190 LYS A CA 1
ATOM 1571 C C . LYS A 1 190 ? 15.127 4.592 -21.039 1.00 98.44 190 LYS A C 1
ATOM 1573 O O . LYS A 1 190 ? 13.972 4.330 -21.378 1.00 98.44 190 LYS A O 1
ATOM 1578 N N . HIS A 1 191 ? 15.954 5.294 -21.814 1.00 98.31 191 HIS A N 1
ATOM 1579 C CA . HIS A 1 191 ? 15.575 5.743 -23.151 1.00 98.31 191 HIS A CA 1
ATOM 1580 C C . HIS A 1 191 ? 15.288 4.554 -24.080 1.00 98.31 191 HIS A C 1
ATOM 1582 O O . HIS A 1 191 ? 14.233 4.515 -24.719 1.00 98.31 191 HIS A O 1
ATOM 1588 N N . ARG A 1 192 ? 16.179 3.555 -24.097 1.00 98.38 192 ARG A N 1
ATOM 1589 C CA . ARG A 1 192 ? 16.061 2.351 -24.932 1.00 98.38 192 ARG A CA 1
ATOM 1590 C C . ARG A 1 192 ? 14.780 1.560 -24.643 1.00 98.38 192 ARG A C 1
ATOM 1592 O O . ARG A 1 192 ? 14.044 1.237 -25.578 1.00 98.38 192 ARG A O 1
ATOM 1599 N N . VAL A 1 193 ? 14.476 1.277 -23.371 1.00 97.88 193 VAL A N 1
ATOM 1600 C CA . VAL A 1 193 ? 13.275 0.503 -22.990 1.00 97.88 193 VAL A CA 1
ATOM 1601 C C . VAL A 1 193 ? 11.979 1.269 -23.273 1.00 97.88 193 VAL A C 1
ATOM 1603 O O . VAL A 1 193 ? 10.986 0.679 -23.707 1.00 97.88 193 VAL A O 1
ATOM 1606 N N . GLU A 1 194 ? 11.971 2.594 -23.084 1.00 97.56 194 GLU A N 1
ATOM 1607 C CA . GLU A 1 194 ? 10.809 3.427 -23.405 1.00 97.56 194 GLU A CA 1
ATOM 1608 C C . GLU A 1 194 ? 10.549 3.491 -24.916 1.00 97.56 194 GLU A C 1
ATOM 1610 O O . GLU A 1 194 ? 9.388 3.401 -25.330 1.00 97.56 194 GLU A O 1
ATOM 1615 N N . GLU A 1 195 ? 11.591 3.604 -25.746 1.00 97.81 195 GLU A N 1
ATOM 1616 C CA . GLU A 1 195 ? 11.437 3.617 -27.205 1.00 97.81 195 GLU A CA 1
ATOM 1617 C C . GLU A 1 195 ? 10.975 2.249 -27.728 1.00 97.81 195 GLU A C 1
ATOM 1619 O O . GLU A 1 195 ? 9.970 2.186 -28.441 1.00 97.81 195 GLU A O 1
ATOM 1624 N N . LYS A 1 196 ? 11.566 1.143 -27.243 1.00 97.38 196 LYS A N 1
ATOM 1625 C CA . LYS A 1 196 ? 11.097 -0.231 -27.525 1.00 97.38 196 LYS A CA 1
ATOM 1626 C C . LYS A 1 196 ? 9.613 -0.401 -27.180 1.00 97.38 196 LYS A C 1
ATOM 1628 O O . LYS A 1 196 ? 8.839 -0.985 -27.950 1.00 97.38 196 LYS A O 1
ATOM 1633 N N . GLN A 1 197 ? 9.168 0.151 -26.045 1.00 95.81 197 GLN A N 1
ATOM 1634 C CA . GLN A 1 197 ? 7.758 0.125 -25.656 1.00 95.81 197 GLN A CA 1
ATOM 1635 C C . GLN A 1 197 ? 6.876 0.959 -26.603 1.00 95.81 197 GLN A C 1
ATOM 1637 O O . GLN A 1 197 ? 5.770 0.519 -26.948 1.00 95.81 197 GLN A O 1
ATOM 1642 N N . ARG A 1 198 ? 7.324 2.152 -27.022 1.00 96.31 198 ARG A N 1
ATOM 1643 C CA . ARG A 1 198 ? 6.595 3.026 -27.963 1.00 96.31 198 ARG A CA 1
ATOM 1644 C C . ARG A 1 198 ? 6.447 2.367 -29.333 1.00 96.31 198 ARG A C 1
ATOM 1646 O O . ARG A 1 198 ? 5.333 2.341 -29.860 1.00 96.31 198 ARG A O 1
ATOM 1653 N N . GLU A 1 199 ? 7.512 1.787 -29.873 1.00 94.75 199 GLU A N 1
ATOM 1654 C CA . GLU A 1 199 ? 7.500 1.050 -31.142 1.00 94.75 199 GLU A CA 1
ATOM 1655 C C . GLU A 1 1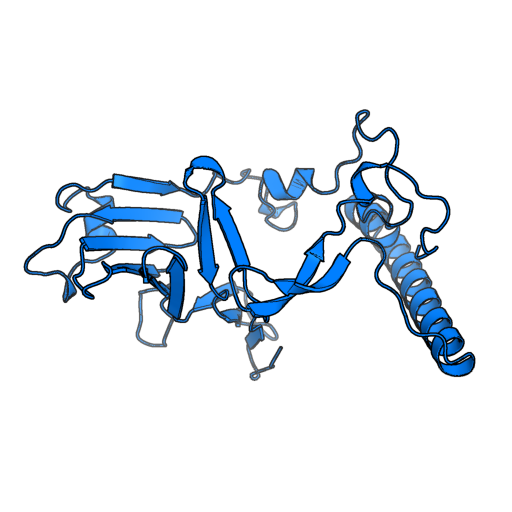99 ? 6.565 -0.157 -31.078 1.00 94.75 199 GLU A C 1
ATOM 1657 O O . GLU A 1 199 ? 5.661 -0.292 -31.905 1.00 94.75 199 GLU A O 1
ATOM 1662 N N . SER A 1 200 ? 6.677 -0.968 -30.023 1.00 92.62 200 SER A N 1
ATOM 1663 C CA . SER A 1 200 ? 5.796 -2.121 -29.803 1.00 92.62 200 SER A CA 1
ATOM 1664 C C . SER A 1 200 ? 4.313 -1.726 -29.748 1.00 92.62 200 SER A C 1
ATOM 1666 O O . SER A 1 200 ? 3.447 -2.443 -30.252 1.00 92.62 200 SER A O 1
ATOM 1668 N N . ARG A 1 201 ? 3.985 -0.566 -29.154 1.00 92.06 201 ARG A N 1
ATOM 1669 C CA . ARG A 1 201 ? 2.614 -0.018 -29.157 1.00 92.06 201 ARG A CA 1
ATOM 1670 C C . ARG A 1 201 ? 2.174 0.434 -30.553 1.00 92.06 201 ARG A C 1
ATOM 1672 O O . ARG A 1 201 ? 1.019 0.203 -30.910 1.00 92.06 201 ARG A O 1
ATOM 1679 N N . ARG A 1 202 ? 3.060 1.063 -31.336 1.00 92.62 202 ARG A N 1
ATOM 1680 C CA . ARG A 1 202 ? 2.778 1.469 -32.727 1.00 92.62 202 ARG A CA 1
ATOM 1681 C C . ARG A 1 202 ? 2.496 0.253 -33.613 1.00 92.62 202 ARG A C 1
ATOM 1683 O O . ARG A 1 202 ? 1.494 0.269 -34.325 1.00 92.62 202 ARG A O 1
ATOM 1690 N N . HIS A 1 203 ? 3.309 -0.801 -33.513 1.00 91.00 203 HIS A N 1
ATOM 1691 C CA . HIS A 1 203 ? 3.107 -2.059 -34.241 1.00 91.00 203 HIS A CA 1
ATOM 1692 C C . HIS A 1 203 ? 1.765 -2.712 -33.897 1.00 91.00 203 HIS A C 1
ATOM 1694 O O . HIS A 1 203 ? 0.950 -2.921 -34.790 1.00 91.00 203 HIS A O 1
ATOM 1700 N N . ARG A 1 204 ? 1.453 -2.896 -32.606 1.00 91.94 204 ARG A N 1
ATOM 1701 C CA . ARG A 1 204 ? 0.152 -3.451 -32.179 1.00 91.94 204 ARG A CA 1
ATOM 1702 C C . ARG A 1 204 ? -1.047 -2.675 -32.724 1.00 91.94 204 ARG A C 1
ATOM 1704 O O . ARG A 1 204 ? -2.009 -3.277 -33.193 1.00 91.94 204 ARG A O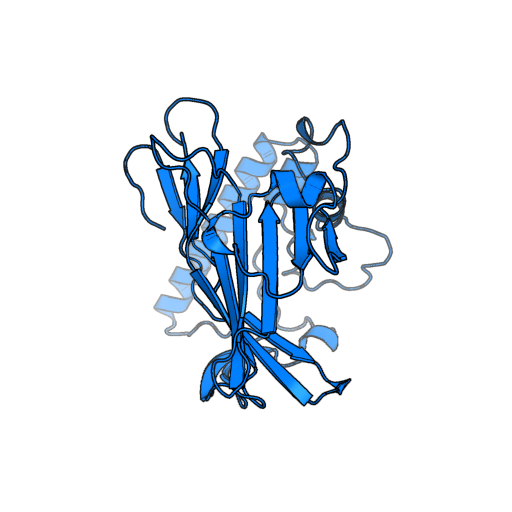 1
ATOM 1711 N N . LYS A 1 205 ? -0.977 -1.338 -32.713 1.00 89.81 205 LYS A N 1
ATOM 1712 C CA . LYS A 1 205 ? -2.042 -0.482 -33.258 1.00 89.81 205 LYS A CA 1
ATOM 1713 C C . LYS A 1 205 ? -2.197 -0.643 -34.776 1.00 89.81 205 LYS A C 1
ATOM 1715 O O . LYS A 1 205 ? -3.322 -0.607 -35.265 1.00 89.81 205 LYS A O 1
ATOM 1720 N N . LYS A 1 206 ? -1.091 -0.804 -35.512 1.00 90.75 206 LYS A N 1
ATOM 1721 C CA . LYS A 1 206 ? -1.096 -1.029 -36.966 1.00 90.75 206 LYS A CA 1
ATOM 1722 C C . LYS A 1 206 ? -1.703 -2.388 -37.318 1.00 90.75 206 LYS A C 1
ATOM 1724 O O . LYS A 1 206 ? -2.537 -2.461 -38.215 1.00 90.75 206 LYS A O 1
ATOM 1729 N N . ASP A 1 207 ? -1.340 -3.416 -36.559 1.00 90.88 207 ASP A N 1
ATOM 1730 C CA . ASP A 1 207 ? -1.747 -4.801 -36.811 1.00 90.88 207 ASP A CA 1
ATOM 1731 C C . ASP A 1 207 ? -3.140 -5.127 -36.244 1.00 90.88 207 ASP A C 1
ATOM 1733 O O . ASP A 1 207 ? -3.620 -6.245 -36.396 1.00 90.88 207 ASP A O 1
ATOM 1737 N N . LYS A 1 208 ? -3.804 -4.151 -35.599 1.00 85.88 208 LYS A N 1
ATOM 1738 C CA . LYS A 1 208 ? -5.092 -4.308 -34.893 1.00 85.88 208 LYS A CA 1
ATOM 1739 C C . LYS A 1 208 ? -5.079 -5.453 -33.870 1.00 85.88 208 LYS A C 1
ATOM 1741 O O . LYS A 1 208 ? -6.106 -6.074 -33.617 1.00 85.88 208 LYS A O 1
ATOM 1746 N N . ASN A 1 209 ? -3.915 -5.705 -33.275 1.00 85.81 209 ASN A N 1
ATOM 1747 C CA . ASN A 1 209 ? -3.742 -6.699 -32.226 1.00 85.81 209 ASN A CA 1
ATOM 1748 C C . ASN A 1 209 ? -3.884 -6.034 -30.858 1.00 85.81 209 ASN A C 1
ATOM 1750 O O . ASN A 1 209 ? -3.068 -5.186 -30.476 1.00 85.81 209 ASN A O 1
ATOM 1754 N N . ASP A 1 210 ? -4.896 -6.453 -30.105 1.00 83.88 210 ASP A N 1
ATOM 1755 C CA . ASP A 1 210 ? -5.099 -5.994 -28.738 1.00 83.88 210 ASP A CA 1
ATOM 1756 C C . ASP A 1 210 ? -4.055 -6.592 -27.787 1.00 83.88 210 ASP A C 1
ATOM 1758 O O . ASP A 1 210 ? -3.584 -7.721 -27.940 1.00 83.88 210 ASP A O 1
ATOM 1762 N N . TRP A 1 211 ? -3.666 -5.809 -26.780 1.00 89.75 211 TRP A N 1
ATOM 1763 C CA . TRP A 1 211 ? -2.778 -6.293 -25.728 1.00 89.75 211 TRP A CA 1
ATOM 1764 C C . TRP A 1 211 ? -3.540 -7.213 -24.775 1.00 89.75 211 TRP A C 1
ATOM 1766 O O . TRP A 1 211 ? -4.520 -6.790 -24.163 1.00 89.75 211 TRP A O 1
ATOM 1776 N N . CYS A 1 212 ? -3.038 -8.434 -24.592 1.00 88.38 212 CYS A N 1
ATOM 1777 C CA . CYS A 1 212 ? -3.579 -9.397 -23.641 1.00 88.38 212 CYS A CA 1
ATOM 1778 C C . CYS A 1 212 ? -2.696 -9.468 -22.387 1.00 88.38 212 CYS A C 1
ATOM 1780 O O . CYS A 1 212 ? -1.487 -9.698 -22.468 1.00 88.38 212 CYS A O 1
ATOM 1782 N N . GLN A 1 213 ? -3.290 -9.255 -21.215 1.00 94.06 213 GLN A N 1
ATOM 1783 C CA . GLN A 1 213 ? -2.614 -9.404 -19.931 1.00 94.06 213 GLN A CA 1
ATOM 1784 C C . GLN A 1 213 ? -2.347 -10.886 -19.659 1.00 94.06 213 GLN A C 1
ATOM 1786 O O . GLN A 1 213 ? -3.227 -11.727 -19.808 1.00 94.06 213 GLN A O 1
ATOM 1791 N N . ARG A 1 214 ? -1.118 -11.207 -19.243 1.00 94.19 214 ARG A N 1
ATOM 1792 C CA . ARG A 1 214 ? -0.689 -12.604 -19.123 1.00 94.19 214 ARG A CA 1
ATOM 1793 C C . ARG A 1 214 ? -1.180 -13.304 -17.856 1.00 94.19 214 ARG A C 1
ATOM 1795 O O . ARG A 1 214 ? -1.491 -14.481 -17.915 1.00 94.19 214 ARG A O 1
ATOM 1802 N N . TRP A 1 215 ? -1.199 -12.595 -16.728 1.00 96.12 215 TRP A N 1
ATOM 1803 C CA . TRP A 1 215 ? -1.415 -13.191 -15.398 1.00 96.12 215 TRP A CA 1
ATOM 1804 C C . TRP A 1 215 ? -2.735 -12.771 -14.747 1.00 96.12 215 TRP A C 1
ATOM 1806 O O . TRP A 1 215 ? -3.068 -13.223 -13.653 1.00 96.12 215 TRP A O 1
ATOM 1816 N N . PHE A 1 216 ? -3.471 -11.870 -15.394 1.00 96.81 216 PHE A N 1
ATOM 1817 C CA . PHE A 1 216 ? -4.710 -11.307 -14.881 1.00 96.81 216 PHE A CA 1
ATOM 1818 C C . PHE A 1 216 ? -5.732 -11.214 -16.002 1.00 96.81 216 PHE A C 1
ATOM 1820 O O . PHE A 1 216 ? -5.380 -10.899 -17.137 1.00 96.81 216 PHE A O 1
ATOM 1827 N N . LYS A 1 217 ? -7.001 -11.431 -15.667 1.00 95.69 217 LYS A N 1
ATOM 1828 C CA . LYS A 1 217 ? -8.131 -11.262 -16.581 1.00 95.69 217 LYS A CA 1
ATOM 1829 C C . LYS A 1 217 ? -9.130 -10.298 -15.969 1.00 95.69 217 LYS A C 1
ATOM 1831 O O . LYS A 1 217 ? -9.354 -10.334 -14.764 1.00 95.69 217 LYS A O 1
ATOM 1836 N N . LEU A 1 218 ? -9.703 -9.434 -16.796 1.00 95.00 218 LEU A N 1
ATOM 1837 C CA . LEU A 1 218 ? -10.786 -8.566 -16.360 1.00 95.00 218 LEU A CA 1
ATOM 1838 C C . LEU A 1 218 ? -12.074 -9.391 -16.296 1.00 95.00 218 LEU A C 1
ATOM 1840 O O . LEU A 1 218 ? -12.522 -9.890 -17.327 1.00 95.00 218 LEU A O 1
ATOM 1844 N N . ASP A 1 219 ? -12.644 -9.543 -15.105 1.00 95.44 219 ASP A N 1
ATOM 1845 C CA . ASP A 1 219 ? -13.864 -10.326 -14.885 1.00 95.44 219 ASP A CA 1
ATOM 1846 C C . ASP A 1 219 ? -14.622 -9.825 -13.642 1.00 95.44 219 ASP A C 1
ATOM 1848 O O . ASP A 1 219 ? -14.090 -9.044 -12.850 1.00 95.44 219 ASP A O 1
ATOM 1852 N N . LYS A 1 220 ? -15.875 -10.248 -13.459 1.00 95.12 220 LYS A N 1
ATOM 1853 C CA . LYS A 1 220 ? -16.677 -9.895 -12.285 1.00 95.12 220 LYS A CA 1
ATOM 1854 C C . LYS A 1 220 ? -16.185 -10.644 -11.051 1.00 95.12 220 LYS A C 1
ATOM 1856 O O . LYS A 1 220 ? -16.254 -11.869 -10.987 1.00 95.12 220 LYS A O 1
ATOM 1861 N N . HIS A 1 221 ? -15.753 -9.910 -10.030 1.00 92.81 221 HIS A N 1
ATOM 1862 C CA . HIS A 1 221 ? -15.342 -10.515 -8.770 1.00 92.81 221 HIS A CA 1
ATOM 1863 C C . HIS A 1 221 ? -16.562 -11.100 -8.025 1.00 92.81 221 HIS A C 1
ATOM 1865 O O . HIS A 1 221 ? -17.524 -10.366 -7.780 1.00 92.81 221 HIS A O 1
ATOM 1871 N N . PRO A 1 222 ? -16.535 -12.380 -7.595 1.00 89.38 222 PRO A N 1
ATOM 1872 C CA . PRO A 1 222 ? -17.716 -13.067 -7.060 1.00 89.38 222 PRO A CA 1
ATOM 1873 C C . PRO A 1 222 ? -18.368 -12.383 -5.856 1.00 89.38 222 PRO A C 1
ATOM 1875 O O . PRO A 1 222 ? -19.588 -12.364 -5.749 1.00 89.38 222 PRO A O 1
ATOM 1878 N N . ALA A 1 223 ? -17.564 -11.809 -4.956 1.00 86.81 223 ALA A N 1
ATOM 1879 C CA . ALA A 1 223 ? -18.087 -11.177 -3.746 1.00 86.81 223 ALA 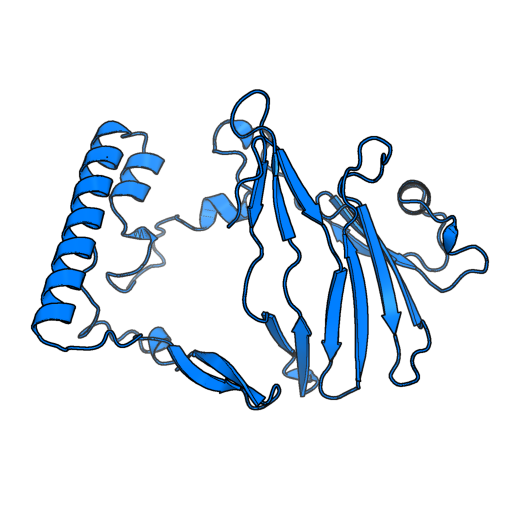A CA 1
ATOM 1880 C C . ALA A 1 223 ? -18.586 -9.740 -3.977 1.00 86.81 223 ALA A C 1
ATOM 1882 O O . ALA A 1 223 ? -19.526 -9.313 -3.320 1.00 86.81 223 ALA A O 1
ATOM 1883 N N . THR A 1 224 ? -17.962 -8.980 -4.885 1.00 87.25 224 THR A N 1
ATOM 1884 C CA . THR A 1 224 ? -18.265 -7.543 -5.057 1.00 87.25 224 THR A CA 1
ATOM 1885 C C . THR A 1 224 ? -19.212 -7.282 -6.224 1.00 87.25 224 THR A C 1
ATOM 1887 O O . THR A 1 224 ? -19.818 -6.217 -6.291 1.00 87.25 224 THR A O 1
ATOM 1890 N N . GLY A 1 225 ? -19.310 -8.216 -7.177 1.00 90.56 225 GLY A N 1
ATOM 1891 C CA . GLY A 1 225 ? -20.057 -8.057 -8.425 1.00 90.56 225 GLY A CA 1
ATOM 1892 C C . GLY A 1 225 ? -19.447 -7.050 -9.411 1.00 90.56 225 GLY A C 1
ATOM 1893 O O . GLY A 1 225 ? -20.012 -6.841 -10.486 1.00 90.56 225 GLY A O 1
ATOM 1894 N N . GLN A 1 226 ? -18.313 -6.427 -9.070 1.00 91.12 226 GLN A N 1
ATOM 1895 C CA . GLN A 1 226 ? -17.635 -5.421 -9.891 1.00 91.12 226 GLN A CA 1
ATOM 1896 C C . GLN A 1 226 ? -16.597 -6.065 -10.814 1.00 91.12 226 GLN A C 1
ATOM 1898 O O . GLN A 1 226 ? -16.043 -7.114 -10.492 1.00 91.12 226 GLN A O 1
ATOM 1903 N N . ASN A 1 227 ? -16.335 -5.433 -11.962 1.00 93.88 227 ASN A N 1
ATOM 1904 C CA . ASN A 1 227 ? -15.260 -5.856 -12.859 1.00 93.88 227 ASN A CA 1
ATOM 1905 C C . ASN A 1 227 ? -13.905 -5.523 -12.226 1.00 93.88 227 ASN A C 1
ATOM 1907 O O . ASN A 1 227 ? -13.600 -4.351 -12.017 1.00 93.88 227 ASN A O 1
ATOM 1911 N N . GLU A 1 228 ? -13.097 -6.545 -11.976 1.00 94.94 228 GLU A N 1
ATOM 1912 C CA . GLU A 1 228 ? -11.783 -6.453 -11.343 1.00 94.94 228 GLU A CA 1
ATOM 1913 C C . GLU A 1 228 ? -10.751 -7.252 -12.151 1.00 94.94 228 GLU A C 1
ATOM 1915 O O . GLU A 1 228 ? -11.089 -8.149 -12.927 1.00 94.94 228 GLU A O 1
ATOM 1920 N N . TRP A 1 229 ? -9.467 -6.942 -11.968 1.00 95.00 229 TRP A N 1
ATOM 1921 C CA . TRP A 1 229 ? -8.384 -7.754 -12.525 1.00 95.00 229 TRP A CA 1
ATOM 1922 C C . TRP A 1 229 ? -8.151 -8.980 -11.640 1.00 95.00 229 TRP A C 1
ATOM 1924 O O . TRP A 1 229 ? -7.493 -8.897 -10.604 1.00 95.00 229 TRP A O 1
ATOM 1934 N N . ILE A 1 230 ? -8.683 -10.129 -12.052 1.00 95.38 230 ILE A N 1
ATOM 1935 C CA . ILE A 1 230 ? -8.591 -11.389 -11.313 1.00 95.38 230 ILE A CA 1
ATOM 1936 C C . ILE A 1 230 ? -7.318 -12.131 -11.715 1.00 95.38 230 ILE A C 1
ATOM 1938 O O . ILE A 1 230 ? -7.072 -12.377 -12.897 1.00 95.38 230 ILE A O 1
ATOM 1942 N N . PHE A 1 231 ? -6.512 -12.498 -10.718 1.00 96.38 231 PHE A N 1
ATOM 1943 C CA . PHE A 1 231 ? -5.312 -13.311 -10.903 1.00 96.38 231 PHE A CA 1
ATOM 1944 C C . PHE A 1 231 ? -5.677 -14.710 -11.414 1.00 96.38 231 PHE A C 1
ATOM 1946 O O . PHE A 1 231 ? -6.445 -15.430 -10.775 1.00 96.38 231 PHE A O 1
ATOM 1953 N N . ASP A 1 232 ? -5.094 -15.122 -12.540 1.00 94.56 232 ASP A N 1
ATOM 1954 C CA . ASP A 1 232 ? -5.436 -16.392 -13.196 1.00 94.56 232 ASP A CA 1
ATOM 1955 C C . ASP A 1 232 ? -4.675 -17.615 -12.651 1.00 94.56 232 ASP A C 1
ATOM 1957 O O . ASP A 1 232 ? -4.868 -18.736 -13.123 1.00 94.56 232 ASP A O 1
ATOM 1961 N N . GLN A 1 233 ? -3.811 -17.403 -11.650 1.00 95.88 233 GLN A N 1
ATOM 1962 C CA . GLN A 1 233 ? -3.012 -18.426 -10.964 1.00 95.88 233 GLN A CA 1
ATOM 1963 C C . GLN A 1 233 ? -1.962 -19.133 -11.832 1.00 95.88 233 GLN A C 1
ATOM 1965 O O . GLN A 1 233 ? -1.204 -19.963 -11.325 1.00 95.88 233 GLN A O 1
ATOM 1970 N N . SER A 1 234 ? -1.848 -18.787 -13.116 1.00 94.69 234 SER A N 1
ATOM 1971 C CA . SER A 1 234 ? -0.921 -19.440 -14.041 1.00 94.69 234 SER A CA 1
ATOM 1972 C C . SER A 1 234 ? 0.537 -19.031 -13.816 1.00 94.69 234 SER A C 1
ATOM 1974 O O . SER A 1 234 ? 1.431 -19.830 -14.087 1.00 94.69 234 SER A O 1
ATOM 1976 N N . TYR A 1 235 ? 0.784 -17.854 -13.227 1.00 94.62 235 TYR A N 1
ATOM 1977 C CA . TYR A 1 235 ? 2.130 -17.346 -12.926 1.00 94.62 235 TYR A CA 1
ATOM 1978 C C . TYR A 1 235 ? 2.992 -18.357 -12.157 1.00 94.62 235 TYR A C 1
ATOM 1980 O O . TYR A 1 235 ? 4.154 -18.593 -12.485 1.00 94.62 235 TYR A O 1
ATOM 1988 N N . TRP A 1 236 ? 2.412 -19.020 -11.152 1.00 93.62 236 TRP A N 1
ATOM 1989 C CA . TRP A 1 236 ? 3.149 -19.955 -10.297 1.00 93.62 236 TRP A CA 1
ATOM 1990 C C . TRP A 1 236 ? 3.441 -21.305 -10.960 1.00 93.62 236 TRP A C 1
ATOM 1992 O O . TRP A 1 236 ? 4.208 -22.085 -10.402 1.00 93.62 236 TRP A O 1
ATOM 2002 N N . LYS A 1 237 ? 2.909 -21.564 -12.164 1.00 93.69 237 LYS A N 1
ATOM 2003 C CA . LYS A 1 237 ? 3.272 -22.734 -12.984 1.00 93.69 237 LYS A CA 1
ATOM 2004 C C . LYS A 1 237 ? 4.648 -22.595 -13.643 1.00 93.69 237 LYS A C 1
ATOM 2006 O O . LYS A 1 237 ? 5.150 -23.578 -14.173 1.00 93.69 237 LYS A O 1
ATOM 2011 N N . ARG A 1 238 ? 5.256 -21.400 -13.589 1.00 92.75 238 ARG A N 1
ATOM 2012 C CA . ARG A 1 238 ? 6.618 -21.113 -14.075 1.00 92.75 238 ARG A CA 1
ATOM 2013 C C . ARG A 1 238 ? 6.835 -21.348 -15.578 1.00 92.75 238 ARG A C 1
ATOM 2015 O O . ARG A 1 238 ? 7.953 -21.607 -16.006 1.00 92.75 238 ARG A O 1
ATOM 2022 N N . ASP A 1 239 ? 5.781 -21.226 -16.384 1.00 93.12 239 ASP A N 1
ATOM 2023 C CA . ASP A 1 239 ? 5.880 -21.281 -17.845 1.00 93.12 239 ASP A CA 1
ATOM 2024 C C . ASP A 1 239 ? 6.090 -19.881 -18.434 1.00 93.12 239 ASP A C 1
ATOM 2026 O O . ASP A 1 239 ? 5.172 -19.057 -18.499 1.00 93.12 239 ASP A O 1
ATOM 2030 N N . TRP A 1 240 ? 7.304 -19.617 -18.913 1.00 93.81 240 TRP A N 1
ATOM 2031 C CA . TRP A 1 240 ? 7.695 -18.321 -19.467 1.00 93.81 240 TRP A CA 1
ATOM 2032 C C . TRP A 1 240 ? 7.690 -18.263 -20.994 1.00 93.81 240 TRP A C 1
ATOM 2034 O O . TRP A 1 240 ? 7.930 -17.184 -21.524 1.00 93.81 240 TRP A O 1
ATOM 2044 N N . THR A 1 241 ? 7.349 -19.351 -21.693 1.00 91.75 241 THR A N 1
ATOM 2045 C CA . THR A 1 241 ? 7.479 -19.489 -23.162 1.00 91.75 241 THR A CA 1
ATOM 2046 C C . THR A 1 241 ? 6.915 -18.311 -23.962 1.00 91.75 241 THR A C 1
ATOM 2048 O O . THR A 1 241 ? 7.560 -17.832 -24.885 1.00 91.75 241 THR A O 1
ATOM 2051 N N . ASN A 1 242 ? 5.753 -17.789 -23.565 1.00 89.81 242 ASN A N 1
ATOM 2052 C CA . ASN A 1 242 ? 5.072 -16.681 -24.245 1.00 89.81 242 ASN A CA 1
ATOM 2053 C C . ASN A 1 242 ? 5.204 -15.339 -23.501 1.00 89.81 242 ASN A C 1
ATOM 2055 O O . ASN A 1 242 ? 4.258 -14.549 -23.458 1.00 89.81 242 ASN A O 1
ATOM 2059 N N . CYS A 1 243 ? 6.325 -15.096 -22.810 1.00 94.44 243 CYS A N 1
ATOM 2060 C CA . CYS A 1 243 ? 6.502 -13.838 -22.080 1.00 94.44 243 CYS A CA 1
ATOM 2061 C C . CYS A 1 243 ? 6.832 -12.736 -23.080 1.00 94.44 243 CYS A C 1
ATOM 2063 O O . CYS A 1 243 ? 7.639 -12.965 -23.979 1.00 94.44 243 CYS A O 1
ATOM 2065 N N . PRO A 1 244 ? 6.254 -11.538 -22.922 1.00 93.50 244 PRO A N 1
ATOM 2066 C CA . PRO A 1 244 ? 6.636 -10.426 -23.764 1.00 93.50 244 PRO A CA 1
ATOM 2067 C C . PRO A 1 244 ? 8.087 -10.036 -23.473 1.00 93.50 244 PRO A C 1
ATOM 2069 O O . PRO A 1 244 ? 8.508 -9.975 -22.317 1.00 93.50 244 PRO A O 1
ATOM 2072 N N . ASP A 1 245 ? 8.821 -9.737 -24.535 1.00 93.94 245 ASP A N 1
ATOM 2073 C CA . ASP A 1 245 ? 10.152 -9.154 -24.461 1.00 93.94 245 ASP A CA 1
ATOM 2074 C C . ASP A 1 245 ? 10.027 -7.630 -24.287 1.00 93.94 245 ASP A C 1
ATOM 2076 O O . ASP A 1 245 ? 9.638 -6.911 -25.213 1.00 93.94 245 ASP A O 1
ATOM 2080 N N . ILE A 1 246 ? 10.259 -7.148 -23.063 1.00 95.25 246 ILE A N 1
ATOM 2081 C CA . ILE A 1 246 ? 9.956 -5.764 -22.654 1.00 95.25 246 ILE A CA 1
ATOM 2082 C C . ILE A 1 246 ? 11.167 -4.967 -22.171 1.00 95.25 246 ILE A C 1
ATOM 2084 O O . ILE A 1 246 ? 11.019 -3.764 -21.948 1.00 95.25 246 ILE A O 1
ATOM 2088 N N . PHE A 1 247 ? 12.322 -5.612 -22.015 1.00 94.06 247 PHE A N 1
ATOM 2089 C CA . PHE A 1 247 ? 13.577 -4.956 -21.661 1.00 94.06 247 PHE A CA 1
ATOM 2090 C C . PHE A 1 247 ? 14.504 -4.933 -22.858 1.00 94.06 247 PHE A C 1
ATOM 2092 O O . PHE A 1 247 ? 14.452 -5.831 -23.717 1.00 94.06 247 PHE A O 1
#

Sequence (247 aa):
MKFWGKSVEITPKGNVILHLKKWNETYTWSNVVCSIHNIIIGKMWIEHYGKMDIKCIQTGWETILNFHSCGWRSHRQHEVDGYVLSEDKEKMKYFIGRWIDNLYSYDVTANMDNIKYEDALQNQLPNQRLLWSANKRSDQSHEYYNFSNFAITLNEMGEGFKSLPPTDSRLRPDIRKLEEGDVDGAGEEKHRVEEKQRESRRHRKKDKNDWCQRWFKLDKHPATGQNEWIFDQSYWKRDWTNCPDIF

Foldseek 3Di:
DDDDPFKDKDFDDDKDWDQDPVVRKIKIWGAFMKMWGRPPHDDIDIAGFDWIWIATLPFRKIKIKGGDDDDPPDPCGQKIKIFIAGNVRDTAKIWIDGPQFFIKIAGDDPPVVPDDRVCVVVVNGHPIDTDDGDDDADPCCVVVVVDRPVRVCQLDDDPPCPADACPPCNVQVLVVCVVVVNPVVSVVSVVVLVVVVVVVVVVCVVVVNDDDDDQWDFDQDPSPRDTDTHGPPCVVVRDNPPPDDRD

InterPro domains:
  IPR000648 Oxysterol-binding protein [PF01237] (2-238)
  IPR000648 Oxysterol-binding protein [PTHR10972] (2-237)
  IPR037239 Oxysterol-binding protein superfamily [SSF144000] (1-247)

Secondary structure (DSSP, 8-state):
-EE-SSEEEE---SEEEEEETTTTEEEEEEPPEEEEE-SSSS--EEEEEEEEEEEETTT--EEEEEE----TT---TTEEEEEEE-TT--EEEEEEEETTTEEEEE---TTGGG--HHHHHTT-STT-EEEEEPPPPPTTGGGTTT--HHHHHTT---TT-S---TT-GGG-HHHHHHHTT-HHHHHHHHHHHHHHHHHHHHHHHHTTPPPPPSSEEEEE-TTT-SEEEEE-SGGGG---TT-----

pLDDT: mean 93.04, std 7.08, range [55.0, 98.56]